Protein AF-A0A974WKP4-F1 (afdb_monomer)

Nearest PDB structures (foldseek):
  4ad9-assembly2_F  TM=4.075E-01  e=2.526E-01  Homo sapiens
  4tma-assembly2_F  TM=2.001E-01  e=2.237E+00  Escherichia coli str. K-12 substr. MC4100
  3pnd-assembly1_B  TM=1.445E-01  e=7.985E+00  Salmonella enterica subsp. enterica serovar Typhimurium

Solvent-accessible surface area (backbone atoms only — not comparable to full-atom values): 12762 Å² total; per-residue (Å²): 125,74,78,60,64,70,71,75,54,89,77,75,76,91,72,86,81,83,65,76,49,84,76,84,73,71,63,73,40,71,67,49,42,50,53,48,48,63,36,35,66,69,49,50,35,45,47,44,38,82,89,60,59,28,48,45,38,45,68,57,34,42,76,66,72,46,41,72,63,59,54,49,48,51,55,48,54,51,56,65,70,52,49,86,43,74,41,20,64,66,36,40,55,75,62,75,61,82,52,66,78,54,76,77,64,65,65,44,61,54,28,59,52,50,55,49,59,60,41,52,78,53,28,44,67,63,48,87,75,58,45,40,31,30,54,40,64,89,78,63,86,73,44,64,55,61,51,53,53,48,47,42,50,68,67,67,40,43,90,85,42,75,68,68,41,52,50,65,57,55,52,48,50,37,34,72,50,46,63,35,85,82,56,70,69,61,49,53,53,35,41,52,73,76,64,32,44,76,40,87,86,79,38,32,35,25,74,45,68,67,69,52,55,78,74,109

Sequence (216 aa):
MYETYLKNTDFIRIPNDINIFKDKDIYQSGVVVNAFYNIFSEFKAIKVNGKENLYITSKKLKESNIDLNLIKDFVNKVSDWVGDKFFTIESLLDSEFEHELIQEFGFDNIFYEFILQQFSDRFKSIMSSPRIFKKNTNRQNINFSNFVEHIIFSQFWKYDSDEPINAYDIEEYVLETYKYKFNSAKLKEVINSIGFYYDDVSHSIYYSKEEYIDII

Radius of gyration: 21.83 Å; Cα contacts (8 Å, |Δi|>4): 238; chains: 1; bounding box: 46×30×74 Å

Structure (mmCIF, N/CA/C/O backbone):
data_AF-A0A974WKP4-F1
#
_entry.id   AF-A0A974WKP4-F1
#
loop_
_atom_site.group_PDB
_atom_site.id
_atom_site.type_symbol
_atom_site.label_atom_id
_atom_site.label_alt_id
_atom_site.label_comp_id
_atom_site.label_asym_id
_atom_site.label_entity_id
_atom_site.label_seq_id
_atom_site.pdbx_PDB_ins_code
_atom_site.Cartn_x
_atom_site.Cartn_y
_atom_site.Cartn_z
_atom_site.occupancy
_atom_site.B_iso_or_equiv
_atom_site.auth_seq_id
_atom_site.auth_comp_id
_atom_site.auth_asym_id
_atom_site.auth_atom_id
_atom_site.pdbx_PDB_model_num
ATOM 1 N N . MET A 1 1 ? 15.125 -0.188 46.783 1.00 34.75 1 MET A N 1
ATOM 2 C CA . MET A 1 1 ? 15.308 1.039 45.972 1.00 34.75 1 MET A CA 1
ATOM 3 C C . MET A 1 1 ? 14.538 1.006 44.641 1.00 34.75 1 MET A C 1
ATOM 5 O O . MET A 1 1 ? 14.225 2.072 44.140 1.00 34.75 1 MET A O 1
ATOM 9 N N . TYR A 1 2 ? 14.154 -0.170 44.111 1.00 28.47 2 TYR A N 1
ATOM 10 C CA . TYR A 1 2 ? 13.215 -0.300 42.975 1.00 28.47 2 TYR A CA 1
ATOM 11 C C . TYR A 1 2 ? 11.724 -0.270 43.375 1.00 28.47 2 TYR A C 1
ATOM 13 O O . TYR A 1 2 ? 10.892 0.182 42.599 1.00 28.47 2 TYR A O 1
ATOM 21 N N . GLU A 1 3 ? 11.371 -0.651 44.608 1.00 27.52 3 GLU A N 1
ATOM 22 C CA . GLU A 1 3 ? 9.974 -0.593 45.087 1.00 27.52 3 GLU A CA 1
ATOM 23 C C . GLU A 1 3 ? 9.476 0.819 45.443 1.00 27.52 3 GLU A C 1
ATOM 25 O O . GLU A 1 3 ? 8.288 1.031 45.675 1.00 27.52 3 GLU A O 1
ATOM 30 N N . THR A 1 4 ? 10.369 1.809 45.479 1.00 29.31 4 THR A N 1
ATOM 31 C CA . THR A 1 4 ? 10.019 3.195 45.826 1.00 29.31 4 THR A CA 1
ATOM 32 C C . THR A 1 4 ? 9.655 4.026 44.589 1.00 29.31 4 THR A C 1
ATOM 34 O O . THR A 1 4 ? 8.897 4.982 44.707 1.00 29.31 4 THR A O 1
ATOM 37 N N . TYR A 1 5 ? 10.109 3.634 43.391 1.00 30.14 5 TYR A N 1
ATOM 38 C CA . TYR A 1 5 ? 9.799 4.341 42.137 1.00 30.14 5 TYR A CA 1
ATOM 39 C C . TYR A 1 5 ? 8.412 4.015 41.562 1.00 30.14 5 TYR A C 1
ATOM 41 O O . TYR A 1 5 ? 7.876 4.792 40.778 1.00 30.14 5 TYR A O 1
ATOM 49 N N . LEU A 1 6 ? 7.788 2.924 42.014 1.00 33.09 6 LEU A N 1
ATOM 50 C CA . LEU A 1 6 ? 6.396 2.587 41.689 1.00 33.09 6 LEU A CA 1
ATOM 51 C C . LEU A 1 6 ? 5.372 3.303 42.589 1.00 33.09 6 LEU A C 1
ATOM 53 O O . LEU A 1 6 ? 4.174 3.154 42.381 1.00 33.09 6 LEU A O 1
ATOM 57 N N . LYS A 1 7 ? 5.822 4.070 43.595 1.00 31.58 7 LYS A N 1
ATOM 58 C CA . LYS A 1 7 ? 4.938 4.790 44.531 1.00 31.58 7 LYS A CA 1
ATOM 59 C C . LYS A 1 7 ? 4.672 6.255 44.170 1.00 31.58 7 LYS A C 1
ATOM 61 O O . LYS A 1 7 ? 3.807 6.847 44.796 1.00 31.58 7 LYS A O 1
ATOM 66 N N . ASN A 1 8 ? 5.376 6.813 43.181 1.00 29.19 8 ASN A N 1
ATOM 67 C CA . ASN A 1 8 ? 5.278 8.232 42.798 1.00 29.19 8 ASN A CA 1
ATOM 68 C C . ASN A 1 8 ? 4.993 8.458 41.303 1.00 29.19 8 ASN A C 1
ATOM 70 O O . ASN A 1 8 ? 5.145 9.567 40.803 1.00 29.19 8 ASN A O 1
ATOM 74 N N . THR A 1 9 ? 4.591 7.419 40.579 1.00 31.22 9 THR A N 1
ATOM 75 C CA . THR A 1 9 ? 3.897 7.585 39.302 1.00 31.22 9 THR A CA 1
ATOM 76 C C . THR A 1 9 ? 2.418 7.436 39.606 1.00 31.22 9 THR A C 1
ATOM 78 O O . THR A 1 9 ? 2.016 6.423 40.176 1.00 31.22 9 THR A O 1
ATOM 81 N N . ASP A 1 10 ? 1.620 8.456 39.299 1.00 28.55 10 ASP A N 1
ATOM 82 C CA . ASP A 1 10 ? 0.167 8.390 39.414 1.00 28.55 10 ASP A CA 1
ATOM 83 C C . ASP A 1 10 ? -0.361 7.315 38.455 1.00 28.55 10 ASP A C 1
ATOM 85 O O . ASP A 1 10 ? -0.720 7.561 37.304 1.00 28.55 10 ASP A O 1
ATOM 89 N N . PHE A 1 11 ? -0.379 6.074 38.934 1.00 34.12 11 PHE A N 1
ATOM 90 C CA . PHE A 1 11 ? -1.147 4.993 38.354 1.00 34.12 11 PHE A CA 1
ATOM 91 C C . PHE A 1 11 ? -2.618 5.332 38.559 1.00 34.12 11 PHE A C 1
ATOM 93 O O . PHE A 1 11 ? -3.205 5.046 39.605 1.00 34.12 11 PHE A O 1
ATOM 100 N 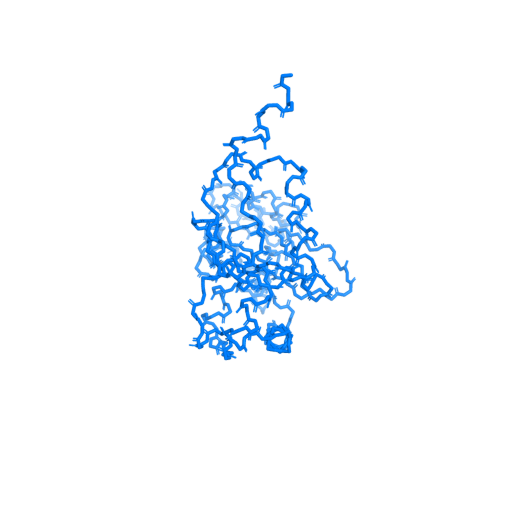N . ILE A 1 12 ? -3.233 5.941 37.550 1.00 28.73 12 ILE A N 1
ATOM 101 C CA . ILE A 1 12 ? -4.677 6.111 37.545 1.00 28.73 12 ILE A CA 1
ATOM 102 C C . ILE A 1 12 ? -5.300 4.749 37.249 1.00 28.73 12 ILE A C 1
ATOM 104 O O . ILE A 1 12 ? -5.268 4.207 36.143 1.00 28.73 12 ILE A O 1
ATOM 108 N N . ARG A 1 13 ? -5.850 4.183 38.322 1.00 24.30 13 ARG A N 1
ATOM 109 C CA . ARG A 1 13 ? -6.841 3.113 38.316 1.00 24.30 13 ARG A CA 1
ATOM 110 C C . ARG A 1 13 ? -7.919 3.470 37.291 1.00 24.30 13 ARG A C 1
ATOM 112 O O . ARG A 1 13 ? -8.431 4.579 37.318 1.00 24.30 13 ARG A O 1
ATOM 119 N N . ILE A 1 14 ? -8.258 2.526 36.420 1.00 46.94 14 ILE A N 1
ATOM 120 C CA . ILE A 1 14 ? -9.307 2.657 35.401 1.00 46.94 14 ILE A CA 1
ATOM 121 C C . ILE A 1 14 ? -10.671 2.728 36.107 1.00 46.94 14 ILE A C 1
ATOM 123 O O . ILE A 1 14 ? -11.120 1.724 36.669 1.00 46.94 14 ILE A O 1
ATOM 127 N N . PRO A 1 15 ? -11.313 3.905 36.122 1.00 29.86 15 PRO A N 1
ATOM 128 C CA . PRO A 1 15 ? -12.686 3.999 35.634 1.00 29.86 15 PRO A CA 1
ATOM 129 C C . PRO A 1 15 ? -12.938 5.280 34.817 1.00 29.86 15 PRO A C 1
ATOM 131 O O . PRO A 1 15 ? -12.780 6.376 35.331 1.00 29.86 15 PRO A O 1
ATOM 134 N N . ASN A 1 16 ? -13.448 5.081 33.595 1.00 31.19 16 ASN A N 1
ATOM 135 C CA . ASN A 1 16 ? -14.022 6.072 32.671 1.00 31.19 16 ASN A CA 1
ATOM 136 C C . ASN A 1 16 ? -13.097 7.211 32.194 1.00 31.19 16 ASN A C 1
ATOM 138 O O . ASN A 1 16 ? -12.362 7.820 32.950 1.00 31.19 16 ASN A O 1
ATOM 142 N N . ASP A 1 17 ? -13.221 7.492 30.897 1.00 32.16 17 ASP A N 1
ATOM 143 C CA . ASP A 1 17 ? -12.731 8.685 30.200 1.00 32.16 17 ASP A CA 1
ATOM 144 C C . ASP A 1 17 ? -11.255 8.695 29.750 1.00 32.16 17 ASP A C 1
ATOM 146 O O . ASP A 1 17 ? -10.331 8.991 30.489 1.00 32.16 17 ASP A O 1
ATOM 150 N N . ILE A 1 18 ? -11.088 8.361 28.459 1.00 32.81 18 ILE A N 1
ATOM 151 C CA . ILE A 1 18 ? -10.047 8.813 27.514 1.00 32.81 18 ILE A CA 1
ATOM 152 C C . ILE A 1 18 ? -8.624 8.934 28.095 1.00 32.81 18 ILE A C 1
ATOM 154 O O . ILE A 1 18 ? -8.231 9.976 28.611 1.00 32.81 18 ILE A O 1
ATOM 158 N N . ASN A 1 19 ? -7.785 7.919 27.863 1.00 39.66 19 ASN A N 1
ATOM 159 C CA . ASN A 1 19 ? -6.345 8.051 28.091 1.00 39.66 19 ASN A CA 1
ATOM 160 C C . ASN A 1 19 ? -5.645 8.592 26.835 1.00 39.66 19 ASN A C 1
ATOM 162 O O . ASN A 1 19 ? -5.357 7.853 25.893 1.00 39.66 19 ASN A O 1
ATOM 166 N N . ILE A 1 20 ? -5.343 9.890 26.849 1.00 38.94 20 ILE A N 1
ATOM 167 C CA . ILE A 1 20 ? -4.327 10.501 25.988 1.00 38.94 20 ILE A CA 1
ATOM 168 C C . ILE A 1 20 ? -2.969 10.166 26.607 1.00 38.94 20 ILE A C 1
ATOM 170 O O . ILE A 1 20 ? -2.597 10.723 27.637 1.00 38.94 20 ILE A O 1
ATOM 174 N N . PHE A 1 21 ? -2.229 9.236 26.008 1.00 43.31 21 PHE A N 1
ATOM 175 C CA . PHE A 1 21 ? -0.899 8.895 26.495 1.00 43.31 21 PHE A CA 1
ATOM 176 C C . PHE A 1 21 ? 0.161 9.754 25.797 1.00 43.31 21 PHE A C 1
ATOM 178 O O . PHE A 1 21 ? 0.487 9.533 24.634 1.00 43.31 21 PHE A O 1
ATOM 185 N N . LYS A 1 22 ? 0.736 10.721 26.514 1.00 37.97 22 LYS A N 1
ATOM 186 C CA . LYS A 1 22 ? 1.900 11.489 26.053 1.00 37.97 22 LYS A CA 1
ATOM 187 C C . LYS A 1 22 ? 3.132 11.049 26.830 1.00 37.97 22 LYS A C 1
ATOM 189 O O . LYS A 1 22 ? 3.432 11.637 27.856 1.00 37.97 22 LYS A O 1
ATOM 194 N N . ASP A 1 23 ? 3.850 10.043 26.341 1.00 40.69 23 ASP A N 1
ATOM 195 C CA . ASP A 1 23 ? 5.260 9.907 26.719 1.00 40.69 23 ASP A CA 1
ATOM 196 C C . ASP A 1 23 ? 6.071 9.196 25.634 1.00 40.69 23 ASP A C 1
ATOM 198 O O . ASP A 1 23 ? 5.549 8.322 24.950 1.00 40.69 23 ASP A O 1
ATOM 202 N N . LYS A 1 24 ? 7.318 9.610 25.390 1.00 42.12 24 LYS A N 1
ATOM 203 C CA . LYS A 1 24 ? 8.098 9.175 24.208 1.00 42.12 24 LYS A CA 1
ATOM 204 C C . LYS A 1 24 ? 9.029 7.983 24.457 1.00 42.12 24 LYS A C 1
ATOM 206 O O . LYS A 1 24 ? 9.341 7.270 23.504 1.00 42.12 24 LYS A O 1
ATOM 211 N N . ASP A 1 25 ? 9.402 7.712 25.707 1.00 40.41 25 ASP A N 1
ATOM 212 C CA . ASP A 1 25 ? 10.562 6.849 25.986 1.00 40.41 25 ASP A CA 1
ATOM 213 C C . ASP A 1 25 ? 10.208 5.423 26.447 1.00 40.41 25 ASP A C 1
ATOM 215 O O . ASP A 1 25 ? 10.958 4.481 26.201 1.00 40.41 25 ASP A O 1
ATOM 219 N N . ILE A 1 26 ? 9.024 5.204 27.029 1.00 41.38 26 ILE A N 1
ATOM 220 C CA . ILE A 1 26 ? 8.605 3.878 27.541 1.00 41.38 26 ILE A CA 1
ATOM 221 C C . ILE A 1 26 ? 8.172 2.929 26.400 1.00 41.38 26 ILE A C 1
ATOM 223 O O . ILE A 1 26 ? 8.276 1.703 26.506 1.00 41.38 26 ILE A O 1
ATOM 227 N N . TYR A 1 27 ? 7.745 3.496 25.268 1.00 43.44 27 TYR A N 1
ATOM 228 C CA . TYR A 1 27 ? 7.166 2.782 24.122 1.00 43.44 27 TYR A CA 1
ATOM 229 C C . TYR A 1 27 ? 8.185 2.059 23.237 1.00 43.44 27 TYR A C 1
ATOM 231 O O . TYR A 1 27 ? 7.782 1.326 22.338 1.00 43.44 27 TYR A O 1
ATOM 239 N N . GLN A 1 28 ? 9.486 2.249 23.469 1.00 42.72 28 GLN A N 1
ATOM 240 C CA . GLN A 1 28 ? 10.537 1.618 22.663 1.00 42.72 28 GLN A CA 1
ATOM 241 C C . GLN A 1 28 ? 11.043 0.295 23.251 1.00 42.72 28 GLN A C 1
ATOM 243 O O . GLN A 1 28 ? 11.777 -0.432 22.584 1.00 42.72 28 GLN A O 1
ATOM 248 N N . SER A 1 29 ? 10.652 -0.060 24.481 1.00 45.84 29 SER A N 1
ATOM 249 C CA . SER A 1 29 ? 11.030 -1.360 25.038 1.00 45.84 29 SER A CA 1
ATOM 250 C C . SER A 1 29 ? 10.213 -2.479 24.382 1.00 45.84 29 SER A C 1
ATOM 252 O O . SER A 1 29 ? 8.984 -2.418 24.319 1.00 45.84 29 SER A O 1
ATOM 254 N N . GLY A 1 30 ? 10.884 -3.537 23.913 1.00 41.62 30 GLY A N 1
ATOM 255 C CA . GLY A 1 30 ? 10.221 -4.661 23.232 1.00 41.62 30 GLY A CA 1
ATOM 256 C C . GLY A 1 30 ? 9.117 -5.329 24.066 1.00 41.62 30 GLY A C 1
ATOM 257 O O . GLY A 1 30 ? 8.158 -5.862 23.519 1.00 41.62 30 GLY A O 1
ATOM 258 N N . VAL A 1 31 ? 9.201 -5.240 25.396 1.00 43.47 31 VAL A N 1
ATOM 259 C CA . VAL A 1 31 ? 8.185 -5.752 26.329 1.00 43.47 31 VAL A CA 1
ATOM 260 C C . VAL A 1 31 ? 6.901 -4.918 26.279 1.00 43.47 31 VAL A C 1
ATOM 262 O O . VAL A 1 31 ? 5.809 -5.480 26.216 1.00 43.47 31 VAL A O 1
ATOM 265 N N . VAL A 1 32 ? 7.018 -3.588 26.256 1.00 40.50 32 VAL A N 1
ATOM 266 C CA . VAL A 1 32 ? 5.875 -2.667 26.169 1.00 40.50 32 VAL A CA 1
ATOM 267 C C . VAL A 1 32 ? 5.228 -2.752 24.789 1.00 40.50 32 VAL A C 1
ATOM 269 O O . VAL A 1 32 ? 4.008 -2.843 24.693 1.00 40.50 32 VAL A O 1
ATOM 272 N N . VAL A 1 33 ? 6.036 -2.841 23.729 1.00 46.34 33 VAL A N 1
ATOM 273 C CA . VAL A 1 33 ? 5.565 -3.081 22.357 1.00 46.34 33 VAL A CA 1
ATOM 274 C C . VAL A 1 33 ? 4.750 -4.377 22.272 1.00 46.34 33 VAL A C 1
ATOM 276 O O . VAL A 1 33 ? 3.644 -4.359 21.742 1.00 46.34 33 VAL A O 1
ATOM 279 N N . ASN A 1 34 ? 5.230 -5.481 22.856 1.00 43.34 34 ASN A N 1
ATOM 280 C CA . ASN A 1 34 ? 4.510 -6.761 22.867 1.00 43.34 34 ASN A CA 1
ATOM 281 C C . ASN A 1 34 ? 3.224 -6.728 23.712 1.00 43.34 34 ASN A C 1
ATOM 283 O O . ASN A 1 34 ? 2.213 -7.309 23.317 1.00 43.34 34 ASN A O 1
ATOM 287 N N . ALA A 1 35 ? 3.228 -6.032 24.852 1.00 44.28 35 ALA A N 1
ATOM 288 C CA . ALA A 1 35 ? 2.022 -5.828 25.655 1.00 44.28 35 ALA A CA 1
ATOM 289 C C . ALA A 1 35 ? 0.970 -5.011 24.889 1.00 44.28 35 ALA A C 1
ATOM 291 O O . ALA A 1 35 ? -0.209 -5.364 24.891 1.00 44.28 35 ALA A O 1
ATOM 292 N N . PHE A 1 36 ? 1.403 -3.976 24.167 1.00 49.31 36 PHE A N 1
ATOM 293 C CA . PHE A 1 36 ? 0.550 -3.215 23.265 1.00 49.31 36 PHE A CA 1
ATOM 294 C C . PHE A 1 36 ? 0.027 -4.076 22.114 1.00 49.31 36 PHE A C 1
ATOM 296 O O . PHE A 1 36 ? -1.174 -4.069 21.881 1.00 49.31 36 PHE A O 1
ATOM 303 N N . TYR A 1 37 ? 0.862 -4.899 21.473 1.00 51.09 37 TYR A N 1
ATOM 304 C CA . TYR A 1 37 ? 0.413 -5.845 20.446 1.00 51.09 37 TYR A CA 1
ATOM 305 C C . TYR A 1 37 ? -0.667 -6.808 20.954 1.00 51.09 37 TYR A C 1
ATOM 307 O O . TYR A 1 37 ? -1.642 -7.022 20.245 1.00 51.09 37 TYR A O 1
ATOM 315 N N . ASN A 1 38 ? -0.548 -7.331 22.178 1.00 50.44 38 ASN A N 1
ATOM 316 C CA . ASN A 1 38 ? -1.567 -8.203 22.782 1.00 50.44 38 ASN A CA 1
ATOM 317 C C . ASN A 1 38 ? -2.868 -7.461 23.135 1.00 50.44 38 ASN A C 1
ATOM 319 O O . ASN A 1 38 ? -3.950 -8.042 23.145 1.00 50.44 38 ASN A O 1
ATOM 323 N N . ILE A 1 39 ? -2.779 -6.170 23.452 1.00 50.31 39 ILE A N 1
ATOM 324 C CA . ILE A 1 39 ? -3.951 -5.312 23.655 1.00 50.31 39 ILE A CA 1
ATOM 325 C C . ILE A 1 39 ? -4.602 -5.004 22.294 1.00 50.31 39 ILE A C 1
ATOM 327 O O . ILE A 1 39 ? -5.825 -5.033 22.169 1.00 50.31 39 ILE A O 1
ATOM 331 N N . PHE A 1 40 ? -3.805 -4.761 21.258 1.00 56.72 40 PHE A N 1
ATOM 332 C CA . PHE A 1 40 ? -4.277 -4.418 19.918 1.00 56.72 40 PHE A CA 1
ATOM 333 C C . PHE A 1 40 ? -4.871 -5.617 19.169 1.00 56.72 40 PHE A C 1
ATOM 335 O O . PHE A 1 40 ? -5.901 -5.451 18.518 1.00 56.72 40 PHE A O 1
ATOM 342 N N . SER A 1 41 ? -4.305 -6.820 19.333 1.00 54.47 41 SER A N 1
ATOM 343 C CA . SER A 1 41 ? -4.763 -8.063 18.686 1.00 54.47 41 SER A CA 1
ATOM 344 C C . SER A 1 41 ? -6.167 -8.501 19.104 1.00 54.47 41 SER A C 1
ATOM 346 O O . SER A 1 41 ? -6.828 -9.242 18.382 1.00 54.47 41 SER A O 1
ATOM 348 N N . GLU A 1 42 ? -6.657 -7.995 20.237 1.00 60.28 42 GLU A N 1
ATOM 349 C CA . GLU A 1 42 ? -8.027 -8.194 20.716 1.00 60.28 42 GLU A CA 1
ATOM 350 C C . GLU A 1 42 ? -8.906 -6.933 20.568 1.00 60.28 42 GLU A C 1
ATOM 352 O O . GLU A 1 42 ? -9.959 -6.834 21.198 1.00 60.28 42 GLU A O 1
ATOM 357 N N . PHE A 1 43 ? -8.479 -5.939 19.778 1.00 60.31 43 PHE A N 1
ATOM 358 C CA . PHE A 1 43 ? -9.124 -4.622 19.648 1.00 60.31 43 PHE A CA 1
ATOM 359 C C . PHE A 1 43 ? -9.299 -3.867 20.974 1.00 60.31 43 PHE A C 1
ATOM 361 O O . PHE A 1 43 ? -10.106 -2.943 21.057 1.00 60.31 43 PHE A O 1
ATOM 368 N N . LYS A 1 44 ? -8.565 -4.209 22.041 1.00 62.09 44 LYS A N 1
ATOM 369 C CA . LYS A 1 44 ? -8.724 -3.546 23.350 1.00 62.09 44 LYS A CA 1
ATOM 370 C C . LYS A 1 44 ? -8.321 -2.071 23.285 1.00 62.09 44 LYS A C 1
ATOM 372 O O . LYS A 1 44 ? -8.886 -1.267 24.028 1.00 62.09 44 LYS A O 1
ATOM 377 N N . ALA A 1 45 ? -7.410 -1.717 22.377 1.00 63.88 45 ALA A N 1
ATOM 378 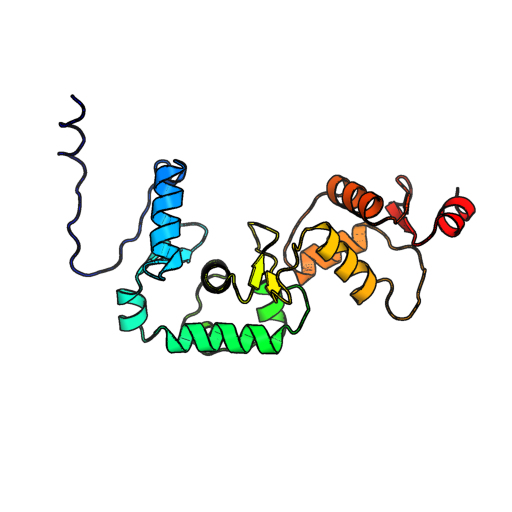C CA . ALA A 1 45 ? -7.113 -0.342 22.000 1.00 63.88 45 ALA A CA 1
ATOM 379 C C . ALA A 1 45 ? -6.734 -0.228 20.509 1.00 63.88 45 ALA A C 1
ATOM 381 O O . ALA A 1 45 ? -6.235 -1.186 19.926 1.00 63.88 45 ALA A O 1
ATOM 382 N N . ILE A 1 46 ? -6.962 0.938 19.900 1.00 68.25 46 ILE A N 1
ATOM 383 C CA . ILE A 1 46 ? -6.609 1.256 18.506 1.00 68.25 46 ILE A CA 1
ATOM 384 C C . ILE A 1 46 ? -5.910 2.615 18.480 1.00 68.25 46 ILE A C 1
ATOM 386 O O . ILE A 1 46 ? -6.340 3.541 19.167 1.00 68.25 46 ILE A O 1
ATOM 390 N N . LYS A 1 47 ? -4.825 2.747 17.712 1.00 71.88 47 LYS A N 1
ATOM 391 C CA . LYS A 1 47 ? -4.129 4.029 17.541 1.00 71.88 47 LYS A CA 1
ATOM 392 C C . LYS A 1 47 ? -4.964 4.950 16.651 1.00 71.88 47 LYS A C 1
ATOM 394 O O . LYS A 1 47 ? -5.319 4.542 15.558 1.00 71.88 47 LYS A O 1
ATOM 399 N N . VAL A 1 48 ? -5.258 6.169 17.096 1.00 69.75 48 VAL A N 1
ATOM 400 C CA . VAL A 1 48 ? -6.102 7.130 16.347 1.00 69.75 48 VAL A CA 1
ATOM 401 C C . VAL A 1 48 ? -5.317 8.281 15.730 1.00 69.75 48 VAL A C 1
ATOM 403 O O . VAL A 1 48 ? -5.810 8.929 14.818 1.00 69.75 48 VAL A O 1
ATOM 406 N N . ASN A 1 49 ? -4.099 8.542 16.216 1.00 65.25 49 ASN A N 1
ATOM 407 C CA . ASN A 1 49 ? -3.255 9.618 15.702 1.00 65.25 49 ASN A CA 1
ATOM 408 C C . ASN A 1 49 ? -1.777 9.213 15.718 1.00 65.25 49 ASN A C 1
ATOM 410 O O . ASN A 1 49 ? -1.245 8.727 16.724 1.00 65.25 49 ASN A O 1
ATOM 414 N N . GLY A 1 50 ? -1.107 9.420 14.584 1.00 60.19 50 GLY A N 1
ATOM 415 C CA . GLY A 1 50 ? 0.281 9.009 14.378 1.00 60.19 50 GLY A CA 1
ATOM 416 C C . GLY A 1 50 ? 1.295 9.928 15.043 1.00 60.19 50 GLY A C 1
ATOM 417 O O . GLY A 1 50 ? 2.330 9.449 15.505 1.00 60.19 50 GLY A O 1
ATOM 418 N N . LYS A 1 51 ? 0.980 11.223 15.138 1.00 63.34 51 LYS A N 1
ATOM 419 C CA . LYS A 1 51 ? 1.870 12.265 15.663 1.00 63.34 51 LYS A CA 1
ATOM 420 C C . LYS A 1 51 ? 1.880 12.301 17.191 1.00 63.34 51 LYS A C 1
ATOM 422 O O . LYS A 1 51 ? 2.922 12.562 17.784 1.00 63.34 51 LYS A O 1
ATOM 427 N N . GLU A 1 52 ? 0.744 12.013 17.821 1.00 55.22 52 GLU A N 1
ATOM 428 C CA . GLU A 1 52 ? 0.543 12.234 19.257 1.00 55.22 52 GLU A CA 1
ATOM 429 C C . GLU A 1 52 ? 0.456 10.958 20.114 1.00 55.22 52 GLU A C 1
ATOM 431 O O . GLU A 1 52 ? 0.153 11.052 21.297 1.00 55.22 52 GLU A O 1
ATOM 436 N N . ASN A 1 53 ? 0.761 9.768 19.573 1.00 64.81 53 ASN A N 1
ATOM 437 C CA . ASN A 1 53 ? 0.637 8.489 20.304 1.00 64.81 53 ASN A CA 1
ATOM 438 C C . ASN A 1 53 ? -0.718 8.348 21.029 1.00 64.81 53 ASN A C 1
ATOM 440 O O . ASN A 1 53 ? -0.799 7.874 22.161 1.00 64.81 53 ASN A O 1
ATOM 444 N N . LEU A 1 54 ? -1.796 8.753 20.352 1.00 64.75 54 LEU A N 1
ATOM 445 C CA . LEU A 1 54 ? -3.152 8.679 20.886 1.00 64.75 54 LEU A CA 1
ATOM 446 C C . LEU A 1 54 ? -3.783 7.328 20.579 1.00 64.75 54 LEU A C 1
ATOM 448 O O . LEU A 1 54 ? -3.699 6.839 19.448 1.00 64.75 54 LEU A O 1
ATOM 452 N N . TYR A 1 55 ? -4.473 6.769 21.572 1.00 70.19 55 TYR A N 1
ATOM 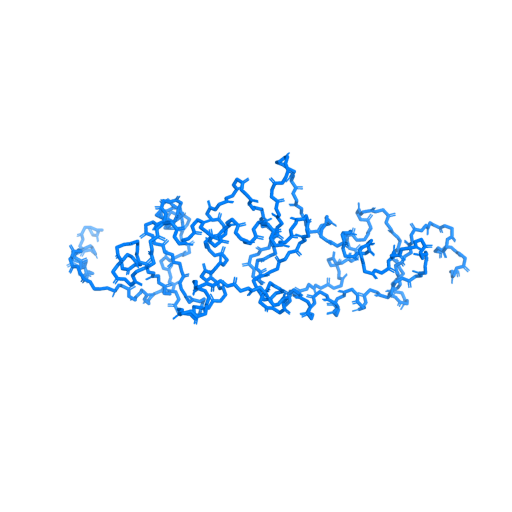453 C CA . TYR A 1 55 ? -5.163 5.490 21.467 1.00 70.19 55 TYR A CA 1
ATOM 454 C C . TYR A 1 55 ? -6.588 5.600 22.007 1.00 70.19 55 TYR A C 1
ATOM 456 O O . TYR A 1 55 ? -6.837 6.271 23.006 1.00 70.19 55 TYR A O 1
ATOM 464 N N . ILE A 1 56 ? -7.517 4.893 21.371 1.00 69.19 56 ILE A N 1
ATOM 465 C CA . ILE A 1 56 ? -8.903 4.751 21.813 1.00 69.19 56 ILE A CA 1
ATOM 466 C C . ILE A 1 56 ? -9.159 3.310 22.244 1.00 69.19 56 ILE A C 1
ATOM 468 O O . ILE A 1 56 ? -8.681 2.376 21.607 1.00 69.19 56 ILE A O 1
ATOM 472 N N . THR A 1 57 ? -9.889 3.107 23.339 1.00 73.88 57 THR A N 1
ATOM 473 C CA . THR A 1 57 ? -10.225 1.762 23.831 1.00 73.88 57 THR A CA 1
ATOM 474 C C . THR A 1 57 ? -11.481 1.218 23.155 1.00 73.88 57 THR A C 1
ATOM 476 O O . THR A 1 57 ? -12.341 1.990 22.729 1.00 73.88 57 THR A O 1
ATOM 479 N N . SER A 1 58 ? -11.657 -0.108 23.134 1.00 69.56 58 SER A N 1
ATOM 480 C CA . SER A 1 58 ? -12.894 -0.734 22.624 1.00 69.56 58 SER A CA 1
ATOM 481 C C . SER A 1 58 ? -14.157 -0.245 23.332 1.00 69.56 58 SER A C 1
ATOM 483 O O . SER A 1 58 ? -15.208 -0.122 22.708 1.00 69.56 58 SER A O 1
ATOM 485 N N . LYS A 1 59 ? -14.065 0.056 24.633 1.00 70.12 59 LYS A N 1
ATOM 486 C CA . LYS A 1 59 ? -15.172 0.640 25.395 1.00 70.12 59 LYS A CA 1
ATOM 487 C C . LYS A 1 59 ? -15.569 1.999 24.822 1.00 70.12 59 LYS A C 1
ATOM 489 O O . LYS A 1 59 ? -16.747 2.222 24.573 1.00 70.12 59 LYS A O 1
ATOM 494 N N . LYS A 1 60 ? -14.591 2.878 24.585 1.00 71.19 60 LYS A N 1
ATOM 495 C CA . LYS A 1 60 ? -14.851 4.224 24.068 1.00 71.19 60 LYS A CA 1
ATOM 496 C C . LYS A 1 60 ? -15.344 4.197 22.623 1.00 71.19 60 LYS A C 1
ATOM 498 O O . LYS A 1 60 ? -16.248 4.947 22.298 1.00 71.19 60 LYS A O 1
ATOM 503 N N . LEU A 1 61 ? -14.820 3.288 21.798 1.00 72.44 61 LEU A N 1
ATOM 504 C CA . LEU A 1 61 ? -15.348 3.047 20.452 1.00 72.44 61 LEU A CA 1
ATOM 505 C C . LEU A 1 61 ? -16.840 2.696 20.500 1.00 72.44 61 LEU A C 1
ATOM 507 O O . LEU A 1 61 ? -17.634 3.355 19.839 1.00 72.44 61 LEU A O 1
ATOM 511 N N . LYS A 1 62 ? -17.240 1.755 21.368 1.00 73.12 62 LYS A N 1
ATOM 512 C CA . LYS A 1 62 ? -18.655 1.390 21.547 1.00 73.12 62 LYS A CA 1
ATOM 513 C C . LYS A 1 62 ? -19.520 2.544 22.055 1.00 73.12 62 LYS A C 1
ATOM 515 O O . LYS A 1 62 ? -20.645 2.686 21.599 1.00 73.12 62 LYS A O 1
ATOM 520 N N . GLU A 1 63 ? -19.017 3.353 22.990 1.00 77.69 63 GLU A N 1
ATOM 521 C CA . GLU A 1 63 ? -19.713 4.566 23.458 1.00 77.69 63 GLU A CA 1
ATOM 522 C C . GLU A 1 63 ? -19.914 5.591 22.332 1.00 77.69 63 GLU A C 1
ATOM 524 O O . GLU A 1 63 ? -20.889 6.336 22.354 1.00 77.69 63 GLU A O 1
ATOM 529 N N . SER A 1 64 ? -19.019 5.600 21.345 1.00 73.06 64 SER A N 1
ATOM 530 C CA . SER A 1 64 ? -19.113 6.408 20.129 1.00 73.06 64 SER A CA 1
ATOM 531 C C . SER A 1 64 ? -19.831 5.689 18.977 1.00 73.06 64 SER A C 1
ATOM 533 O O . SER A 1 64 ? -19.646 6.076 17.832 1.00 73.06 64 SER A O 1
ATOM 535 N N . ASN A 1 65 ? -20.613 4.636 19.245 1.00 78.62 65 ASN A N 1
ATOM 536 C CA . ASN A 1 65 ? -21.307 3.811 18.241 1.00 78.62 65 ASN A CA 1
ATOM 537 C C . ASN A 1 65 ? -20.402 3.110 17.206 1.00 78.62 65 ASN A C 1
ATOM 539 O O . ASN A 1 65 ? -20.896 2.537 16.241 1.00 78.62 65 ASN A O 1
ATOM 543 N N . ILE A 1 66 ? -19.089 3.058 17.436 1.00 80.00 66 ILE A N 1
ATOM 544 C CA . ILE A 1 66 ? -18.159 2.242 16.652 1.00 80.00 66 ILE A CA 1
ATOM 545 C C . ILE A 1 66 ? -18.053 0.878 17.326 1.00 80.00 66 ILE A C 1
ATOM 547 O O . ILE A 1 66 ? -17.243 0.654 18.232 1.00 80.00 66 ILE A O 1
ATOM 551 N N . ASP A 1 67 ? -18.905 -0.053 16.916 1.00 78.25 67 ASP A N 1
ATOM 552 C CA . ASP A 1 67 ? -18.853 -1.422 17.409 1.00 78.25 67 ASP A CA 1
ATOM 553 C C . ASP A 1 67 ? -17.979 -2.334 16.523 1.00 78.25 67 ASP A C 1
ATOM 555 O O . ASP A 1 67 ? -17.432 -1.949 15.487 1.00 78.25 67 ASP A O 1
ATOM 559 N N . LEU A 1 68 ? -17.813 -3.585 16.958 1.00 79.69 68 LEU A N 1
ATOM 560 C CA . LEU A 1 68 ? -17.034 -4.568 16.206 1.00 79.69 68 LEU A CA 1
ATOM 561 C C . LEU A 1 68 ? -17.697 -4.938 14.868 1.00 79.69 68 LEU A C 1
ATOM 563 O O . LEU A 1 68 ? -16.999 -5.390 13.963 1.00 79.69 68 LEU A O 1
ATOM 567 N N . ASN A 1 69 ? -19.017 -4.788 14.738 1.00 85.31 69 ASN A N 1
ATOM 568 C CA . ASN A 1 69 ? -19.719 -5.095 13.497 1.00 85.31 69 ASN A CA 1
ATOM 569 C C . ASN A 1 69 ? -19.411 -4.036 12.441 1.00 85.31 69 ASN A C 1
ATOM 571 O O . ASN A 1 69 ? -19.065 -4.418 11.330 1.00 85.31 69 ASN A O 1
ATOM 575 N N . LEU A 1 70 ? -19.415 -2.750 12.806 1.00 85.06 70 LEU A N 1
ATOM 576 C CA . LEU A 1 70 ? -19.016 -1.654 11.920 1.00 85.06 70 LEU A CA 1
ATOM 577 C C . LEU A 1 70 ? -17.559 -1.803 11.458 1.00 85.06 70 LEU A C 1
ATOM 579 O O . LEU A 1 70 ? -17.251 -1.643 10.280 1.00 85.06 70 LEU A O 1
ATOM 583 N N . ILE A 1 71 ? -16.656 -2.183 12.369 1.00 87.44 71 ILE A N 1
ATOM 584 C CA . ILE A 1 71 ? -15.248 -2.450 12.030 1.00 87.44 71 ILE A CA 1
ATOM 585 C C . ILE A 1 71 ? -15.125 -3.641 11.066 1.00 87.44 71 ILE A C 1
ATOM 587 O O . ILE A 1 71 ? -14.345 -3.600 10.115 1.00 87.44 71 ILE A O 1
ATOM 591 N N . LYS A 1 72 ? -15.878 -4.722 11.297 1.00 88.31 72 LYS A N 1
ATOM 592 C CA . LYS A 1 72 ? -15.881 -5.890 10.404 1.00 88.31 72 LYS A CA 1
ATOM 593 C C . LYS A 1 72 ? -16.498 -5.574 9.044 1.00 88.31 72 LYS A C 1
ATOM 595 O O . LYS A 1 72 ? -15.993 -6.082 8.046 1.00 88.31 72 LYS A O 1
ATOM 600 N N . ASP A 1 73 ? -17.550 -4.759 9.001 1.00 94.12 73 ASP A N 1
ATOM 601 C CA . ASP A 1 73 ? -18.152 -4.280 7.756 1.00 94.12 73 ASP A CA 1
ATOM 602 C C . ASP A 1 73 ? -17.132 -3.486 6.939 1.00 94.12 73 ASP A C 1
ATOM 604 O O . ASP A 1 73 ? -16.899 -3.819 5.780 1.00 94.12 73 ASP A O 1
ATOM 608 N N . PHE A 1 74 ? -16.406 -2.566 7.582 1.00 93.88 74 PHE A N 1
ATOM 609 C CA . PHE A 1 74 ? -15.313 -1.823 6.955 1.00 93.88 74 PHE A CA 1
ATOM 610 C C . PHE A 1 74 ? -14.287 -2.758 6.317 1.00 93.88 74 PHE A C 1
ATOM 612 O O . PHE A 1 74 ? -13.990 -2.660 5.131 1.00 93.88 74 PHE A O 1
ATOM 619 N N . VAL A 1 75 ? -13.796 -3.730 7.082 1.00 93.50 75 VAL A N 1
ATOM 620 C CA . VAL A 1 75 ? -12.806 -4.717 6.623 1.00 93.50 75 VAL A CA 1
ATOM 621 C C . VAL A 1 75 ? -13.332 -5.552 5.453 1.00 93.50 75 VAL A C 1
ATOM 623 O O . VAL A 1 75 ? -12.571 -5.849 4.531 1.00 93.50 75 VAL A O 1
ATOM 626 N N . ASN A 1 76 ? -14.613 -5.936 5.471 1.00 94.31 76 ASN A N 1
ATOM 627 C CA . ASN A 1 76 ? -15.253 -6.648 4.363 1.00 94.31 76 ASN A CA 1
ATOM 628 C C . ASN A 1 76 ? -15.327 -5.762 3.115 1.00 94.31 76 ASN A C 1
ATOM 630 O O . ASN A 1 76 ? -14.815 -6.165 2.074 1.00 94.31 76 ASN A O 1
ATOM 634 N N . LYS A 1 77 ? -15.871 -4.542 3.232 1.00 96.44 77 LYS A N 1
ATOM 635 C CA . LYS A 1 77 ? -16.007 -3.618 2.098 1.00 96.44 77 LYS A CA 1
ATOM 636 C C . LYS A 1 77 ? -14.659 -3.267 1.483 1.00 96.44 77 LYS A C 1
ATOM 638 O O . LYS A 1 77 ? -14.538 -3.289 0.264 1.00 96.44 77 LYS A O 1
ATOM 643 N N . VAL A 1 78 ? -13.626 -3.031 2.297 1.00 96.25 78 VAL A N 1
ATOM 644 C CA . VAL A 1 78 ? -12.254 -2.849 1.795 1.00 96.25 78 VAL A CA 1
ATOM 645 C C . VAL A 1 78 ? -11.799 -4.086 1.022 1.00 96.25 78 VAL A C 1
ATOM 647 O O . VAL A 1 78 ? -11.266 -3.959 -0.074 1.00 96.25 78 VAL A O 1
ATOM 650 N N . SER A 1 79 ? -12.019 -5.289 1.563 1.00 94.38 79 SER A N 1
ATOM 651 C CA . SER A 1 79 ? -11.583 -6.544 0.933 1.00 94.38 79 SER A CA 1
ATOM 652 C C . SER A 1 79 ? -12.256 -6.822 -0.411 1.00 94.38 79 SER A C 1
ATOM 654 O O . SER A 1 79 ? -11.635 -7.440 -1.283 1.00 94.38 79 SER A O 1
ATOM 656 N N . ASP A 1 80 ? -13.508 -6.400 -0.559 1.00 93.88 80 ASP A N 1
ATOM 657 C CA . ASP A 1 80 ? -14.277 -6.532 -1.793 1.00 93.88 80 ASP A CA 1
ATOM 658 C C . ASP A 1 80 ? -13.881 -5.451 -2.805 1.00 93.88 80 ASP A C 1
ATOM 660 O O . ASP A 1 80 ? -13.720 -5.749 -3.987 1.00 93.88 80 ASP A O 1
ATOM 664 N N . TRP A 1 81 ? -13.631 -4.227 -2.334 1.00 95.19 81 TRP A N 1
ATOM 665 C CA . TRP A 1 81 ? -13.243 -3.090 -3.166 1.00 95.19 81 TRP A CA 1
ATOM 666 C C . TRP A 1 81 ? -11.874 -3.265 -3.832 1.00 95.19 81 TRP A C 1
ATOM 668 O O . TRP A 1 81 ? -11.725 -3.100 -5.041 1.00 95.19 81 TRP A O 1
ATOM 678 N N . VAL A 1 82 ? -10.849 -3.611 -3.048 1.00 93.12 82 VAL A N 1
ATOM 679 C CA . VAL A 1 82 ? -9.453 -3.619 -3.528 1.00 93.12 82 VAL A CA 1
ATOM 680 C C . VAL A 1 82 ? -9.132 -4.805 -4.444 1.00 93.12 82 VAL A C 1
ATOM 682 O O . VAL A 1 82 ? -8.141 -4.771 -5.180 1.00 93.12 82 VAL A O 1
ATOM 685 N N . GLY A 1 83 ? -9.941 -5.869 -4.404 1.00 89.00 83 GLY A N 1
ATOM 686 C CA . GLY A 1 83 ? -9.655 -7.120 -5.104 1.00 89.00 83 GLY A CA 1
ATOM 687 C C . GLY A 1 83 ? -8.278 -7.683 -4.726 1.00 89.00 83 GLY A C 1
ATOM 688 O O . GLY A 1 83 ? -7.982 -7.875 -3.546 1.00 89.00 83 GLY A O 1
ATOM 689 N N . ASP A 1 84 ? -7.432 -7.920 -5.733 1.00 87.12 84 ASP A N 1
ATOM 690 C CA . ASP A 1 84 ? -6.063 -8.442 -5.573 1.00 87.12 84 ASP A CA 1
ATOM 691 C C . ASP A 1 84 ? -4.962 -7.366 -5.679 1.00 87.12 84 ASP A C 1
ATOM 693 O O . ASP A 1 84 ? -3.765 -7.684 -5.730 1.00 87.12 84 ASP A O 1
ATOM 697 N N . LYS A 1 85 ? -5.342 -6.083 -5.713 1.00 91.94 85 LYS A N 1
ATOM 698 C CA . LYS A 1 85 ? -4.402 -4.964 -5.848 1.00 91.94 85 LYS A CA 1
ATOM 699 C C . LYS A 1 85 ? -3.695 -4.658 -4.529 1.00 91.94 85 LYS A C 1
ATOM 701 O O . LYS A 1 85 ? -4.201 -4.928 -3.437 1.00 91.94 85 LYS A O 1
ATOM 706 N N . PHE A 1 86 ? -2.512 -4.063 -4.645 1.00 95.00 86 PHE A N 1
ATOM 707 C CA . PHE A 1 86 ? -1.895 -3.375 -3.516 1.00 95.00 86 PHE A CA 1
ATOM 708 C C . PHE A 1 86 ? -2.580 -2.026 -3.289 1.00 95.00 86 PHE A C 1
ATOM 710 O O . PHE A 1 86 ? -3.004 -1.387 -4.251 1.00 95.00 86 PHE A O 1
ATOM 717 N N . PHE A 1 87 ? -2.663 -1.597 -2.030 1.00 96.12 87 PHE A N 1
ATOM 718 C CA . PHE A 1 87 ? -3.295 -0.338 -1.638 1.00 96.12 87 PHE A CA 1
ATOM 719 C C . PHE A 1 87 ? -2.693 0.228 -0.345 1.00 96.12 87 PHE A C 1
ATOM 721 O O . PHE A 1 87 ? -2.220 -0.511 0.517 1.00 96.12 87 PHE A O 1
ATOM 728 N N . THR A 1 88 ? -2.733 1.545 -0.193 1.00 96.00 88 THR A N 1
ATOM 729 C CA . THR A 1 88 ? -2.672 2.257 1.092 1.00 96.00 88 THR A CA 1
ATOM 730 C 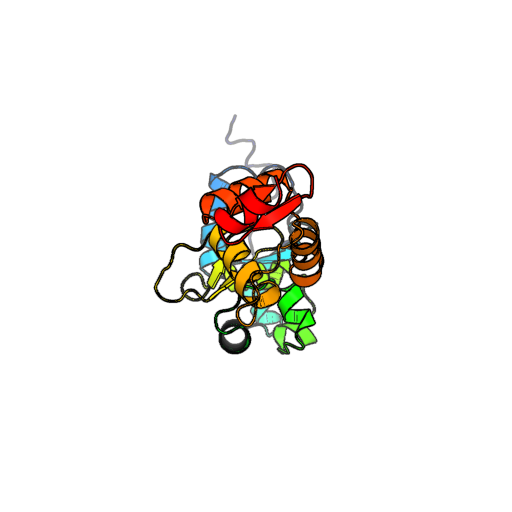C . THR A 1 88 ? -4.054 2.802 1.442 1.00 96.00 88 THR A C 1
ATOM 732 O O . THR A 1 88 ? -4.957 2.789 0.600 1.00 96.00 88 THR A O 1
ATOM 735 N N . ILE A 1 89 ? -4.237 3.290 2.673 1.00 94.62 89 ILE A N 1
ATOM 736 C CA . ILE A 1 89 ? -5.479 3.984 3.038 1.00 94.62 89 ILE A CA 1
ATOM 737 C C . ILE A 1 89 ? -5.669 5.222 2.157 1.00 94.62 89 ILE A C 1
ATOM 739 O O . ILE A 1 89 ? -6.763 5.426 1.653 1.00 94.62 89 ILE A O 1
ATOM 743 N N . GLU A 1 90 ? -4.613 5.986 1.881 1.00 93.25 90 GLU A N 1
ATOM 744 C CA . GLU A 1 90 ? -4.674 7.121 0.957 1.00 93.25 90 GLU A CA 1
ATOM 745 C C . GLU A 1 90 ? -5.145 6.702 -0.437 1.00 93.25 90 GLU A C 1
ATOM 747 O O . GLU A 1 90 ? -6.134 7.241 -0.917 1.00 93.25 90 GLU A O 1
ATOM 752 N N . SER A 1 91 ? -4.527 5.684 -1.049 1.00 94.81 91 SER A N 1
ATOM 753 C CA . SER A 1 91 ? -4.947 5.224 -2.384 1.00 94.81 91 SER A CA 1
ATOM 754 C C . SER A 1 91 ? -6.392 4.711 -2.408 1.00 94.81 91 SER A C 1
ATOM 756 O O . SER A 1 91 ? -7.062 4.770 -3.433 1.00 94.81 91 SER A O 1
ATOM 758 N N . LEU A 1 92 ? -6.869 4.185 -1.273 1.00 94.50 92 LEU A N 1
ATOM 759 C CA . LEU A 1 92 ? -8.237 3.713 -1.117 1.00 94.50 92 LEU A CA 1
ATOM 760 C C . LEU A 1 92 ? -9.203 4.905 -1.081 1.00 94.50 92 LEU A C 1
ATOM 762 O O . LEU A 1 92 ? -10.187 4.903 -1.815 1.00 94.50 92 LEU A O 1
ATOM 766 N N . LEU A 1 93 ? -8.898 5.930 -0.283 1.00 91.88 93 LEU A N 1
ATOM 767 C CA . LEU A 1 93 ? -9.693 7.157 -0.190 1.00 91.88 93 LEU A CA 1
ATOM 768 C C . LEU A 1 93 ? -9.719 7.931 -1.515 1.00 91.88 93 LEU A C 1
ATOM 770 O O . LEU A 1 93 ? -10.773 8.422 -1.909 1.00 91.88 93 LEU A O 1
ATOM 774 N N . ASP A 1 94 ? -8.597 7.964 -2.237 1.00 92.75 94 ASP A N 1
ATOM 775 C CA . ASP A 1 94 ? -8.497 8.582 -3.566 1.00 92.75 94 ASP A CA 1
ATOM 776 C C . ASP A 1 94 ? -9.283 7.795 -4.638 1.00 92.75 94 ASP A C 1
ATOM 778 O O . ASP A 1 94 ? -9.553 8.316 -5.718 1.00 92.75 94 ASP A O 1
ATOM 782 N N . SER A 1 95 ? -9.685 6.550 -4.347 1.00 90.00 95 SER A N 1
ATOM 783 C CA . SER A 1 95 ? -10.420 5.676 -5.270 1.00 90.00 95 SER A CA 1
ATOM 784 C C . SER A 1 95 ? -11.946 5.736 -5.133 1.00 90.00 95 SER A C 1
ATOM 786 O O . SER A 1 95 ? -12.601 4.793 -5.542 1.00 90.00 95 SER A O 1
ATOM 788 N N . GLU A 1 96 ? -12.526 6.794 -4.556 1.00 89.19 96 GLU A N 1
ATOM 789 C CA . GLU A 1 96 ? -13.980 6.900 -4.284 1.00 89.19 96 GLU A CA 1
ATOM 790 C C . GLU A 1 96 ? -14.519 5.799 -3.344 1.00 89.19 96 GLU A C 1
ATOM 792 O O . GLU A 1 96 ? -15.712 5.493 -3.330 1.00 89.19 96 GLU A O 1
ATOM 797 N N . PHE A 1 97 ? -13.651 5.184 -2.533 1.00 94.19 97 PHE A N 1
ATOM 798 C CA . PHE A 1 97 ? -14.094 4.220 -1.532 1.00 94.19 97 PHE A CA 1
ATOM 799 C C . PHE A 1 97 ? -14.903 4.919 -0.437 1.00 94.19 97 PHE A C 1
ATOM 801 O O . PHE A 1 97 ? -14.397 5.791 0.274 1.00 94.19 97 PHE A O 1
ATOM 808 N N . GLU A 1 98 ? -16.138 4.465 -0.239 1.00 92.06 98 GLU A N 1
ATOM 809 C CA . GLU A 1 98 ? -17.038 5.015 0.767 1.00 92.06 98 GLU A CA 1
ATOM 810 C C . GLU A 1 98 ? -17.368 4.008 1.867 1.00 92.06 98 GLU A C 1
ATOM 812 O O . GLU A 1 98 ? -17.719 2.847 1.631 1.00 92.06 98 GLU A O 1
ATOM 817 N N . HIS A 1 99 ? -17.291 4.481 3.109 1.00 94.06 99 HIS A N 1
ATOM 818 C CA . HIS A 1 99 ? -17.723 3.734 4.277 1.00 94.06 99 HIS A CA 1
ATOM 819 C C . HIS A 1 99 ? -18.116 4.690 5.409 1.00 94.06 99 HIS A C 1
ATOM 821 O O . HIS A 1 99 ? -17.409 5.662 5.672 1.00 94.06 99 HIS A O 1
ATOM 827 N N . GLU A 1 100 ? -19.182 4.356 6.139 1.00 90.31 100 GLU A N 1
ATOM 828 C CA . GLU A 1 100 ? -19.699 5.110 7.295 1.00 90.31 100 GLU A CA 1
ATOM 829 C C . GLU A 1 100 ? -18.595 5.437 8.317 1.00 90.31 100 GLU A C 1
ATOM 831 O O . GLU A 1 100 ? -18.390 6.589 8.682 1.00 90.31 100 GLU A O 1
ATOM 836 N N . LEU A 1 101 ? -17.781 4.437 8.681 1.00 85.81 101 LEU A N 1
ATOM 837 C CA . LEU A 1 101 ? -16.609 4.598 9.557 1.00 85.81 101 LEU A CA 1
ATOM 838 C C . LEU A 1 101 ? -15.633 5.717 9.128 1.00 85.81 101 LEU A C 1
ATOM 840 O O . LEU A 1 101 ? -15.000 6.316 9.992 1.00 85.81 101 LEU A O 1
ATOM 844 N N . ILE A 1 102 ? -15.487 5.984 7.826 1.00 86.44 102 ILE A N 1
ATOM 845 C CA . ILE A 1 102 ? -14.626 7.064 7.321 1.00 86.44 102 ILE A CA 1
ATOM 846 C C . ILE A 1 102 ? -15.374 8.396 7.369 1.00 86.44 102 ILE A C 1
ATOM 848 O O . ILE A 1 102 ? -14.866 9.373 7.919 1.00 86.44 102 ILE A O 1
ATOM 852 N N . GLN A 1 103 ? -16.575 8.423 6.793 1.00 86.44 103 GLN A N 1
ATOM 853 C CA . GLN A 1 103 ? -17.343 9.646 6.557 1.00 86.44 103 GLN A CA 1
ATOM 854 C C . GLN A 1 103 ? -17.844 10.288 7.856 1.00 86.44 103 GLN A C 1
ATOM 856 O O . GLN A 1 103 ? -17.849 11.512 7.968 1.00 86.44 103 GLN A O 1
ATOM 861 N N . GLU A 1 104 ? -18.236 9.483 8.845 1.00 79.69 104 GLU A N 1
ATOM 862 C CA . GLU A 1 104 ? -18.834 9.992 10.083 1.00 79.69 104 GLU A CA 1
ATOM 863 C C . GLU A 1 104 ? -17.805 10.329 11.168 1.00 79.69 104 GLU A C 1
ATOM 865 O O . GLU A 1 104 ? -18.055 11.200 12.003 1.00 79.69 104 GLU A O 1
ATOM 870 N N . PHE A 1 105 ? -16.643 9.667 11.168 1.00 79.00 105 PHE A N 1
ATOM 871 C CA . PHE A 1 105 ? -15.689 9.763 12.280 1.00 79.00 105 PHE A CA 1
ATOM 872 C C . PHE A 1 105 ? -14.371 10.458 11.938 1.00 79.00 105 PHE A C 1
ATOM 874 O O . PHE A 1 105 ? -13.726 10.981 12.846 1.00 79.00 105 PHE A O 1
ATOM 881 N N . GLY A 1 106 ? -13.963 10.491 10.664 1.00 77.00 106 GLY A N 1
ATOM 882 C CA . GLY A 1 106 ? -12.856 11.333 10.199 1.00 77.00 106 GLY A CA 1
ATOM 883 C C . GLY A 1 106 ? -11.509 11.111 10.900 1.00 77.00 106 GLY A C 1
ATOM 884 O O . GLY A 1 106 ? -10.750 12.064 11.067 1.00 77.00 106 GLY A O 1
ATOM 885 N N . PHE A 1 107 ? -11.205 9.886 11.346 1.00 83.12 107 PHE A N 1
ATOM 886 C CA . PHE A 1 107 ? -9.904 9.572 11.949 1.00 83.12 107 PHE A CA 1
ATOM 887 C C . PHE A 1 107 ? -8.754 9.686 10.936 1.00 83.12 107 PHE A C 1
ATOM 889 O O . PHE A 1 107 ? -8.958 9.540 9.732 1.00 83.12 107 PHE A O 1
ATOM 896 N N . ASP A 1 108 ? -7.528 9.870 11.437 1.00 85.81 108 ASP A N 1
ATOM 897 C CA . ASP A 1 108 ? -6.317 9.821 10.612 1.00 85.81 108 ASP A CA 1
ATOM 898 C C . ASP A 1 108 ? -6.119 8.428 9.990 1.00 85.81 108 ASP A C 1
ATOM 900 O O . ASP A 1 108 ? -6.481 7.411 10.585 1.00 85.81 108 ASP A O 1
ATOM 904 N N . ASN A 1 109 ? -5.412 8.361 8.857 1.00 88.62 109 ASN A N 1
ATOM 905 C CA . ASN A 1 109 ? -5.176 7.115 8.114 1.00 88.62 109 ASN A CA 1
ATOM 906 C C . ASN A 1 109 ? -4.603 5.979 8.961 1.00 88.62 109 ASN A C 1
ATOM 908 O O . ASN A 1 109 ? -5.011 4.827 8.816 1.00 88.62 109 ASN A O 1
ATOM 912 N N . ILE A 1 110 ? -3.745 6.314 9.925 1.00 85.38 110 ILE A N 1
ATOM 913 C CA . ILE A 1 110 ? -3.171 5.346 10.859 1.00 85.38 110 ILE A CA 1
ATOM 914 C C . ILE A 1 110 ? -4.238 4.551 11.627 1.00 85.38 110 ILE A C 1
ATOM 916 O O . ILE A 1 110 ? -4.014 3.390 11.945 1.00 85.38 110 ILE A O 1
ATOM 920 N N . PHE A 1 111 ? -5.408 5.128 11.908 1.00 85.88 111 PHE A N 1
ATOM 921 C CA . PHE A 1 111 ? -6.503 4.412 12.557 1.00 85.88 111 PHE A CA 1
ATOM 922 C C . PHE A 1 111 ? -6.991 3.246 11.702 1.00 85.88 111 PHE A C 1
ATOM 924 O O . PHE A 1 111 ? -7.042 2.104 12.168 1.00 85.88 111 PHE A O 1
ATOM 931 N N . TYR A 1 112 ? -7.278 3.519 10.431 1.00 89.06 112 TYR A N 1
ATOM 932 C CA . TYR A 1 112 ? -7.732 2.504 9.489 1.00 89.06 112 TYR A CA 1
ATOM 933 C C . TYR A 1 112 ? -6.618 1.497 9.180 1.00 89.06 112 TYR A C 1
ATOM 935 O O . TYR A 1 112 ? -6.875 0.295 9.147 1.00 89.06 112 TYR A O 1
ATOM 943 N N . GLU A 1 113 ? -5.366 1.949 9.054 1.00 90.75 113 GLU A N 1
ATOM 944 C CA . GLU A 1 113 ? -4.207 1.061 8.918 1.00 90.75 113 GLU A CA 1
ATOM 945 C C . GLU A 1 113 ? -4.108 0.069 10.089 1.00 90.75 113 GLU A C 1
ATOM 947 O O . GLU A 1 113 ? -3.897 -1.129 9.884 1.00 90.75 113 GLU A O 1
ATOM 952 N N . PHE A 1 114 ? -4.276 0.550 11.326 1.00 85.88 114 PHE A N 1
ATOM 953 C 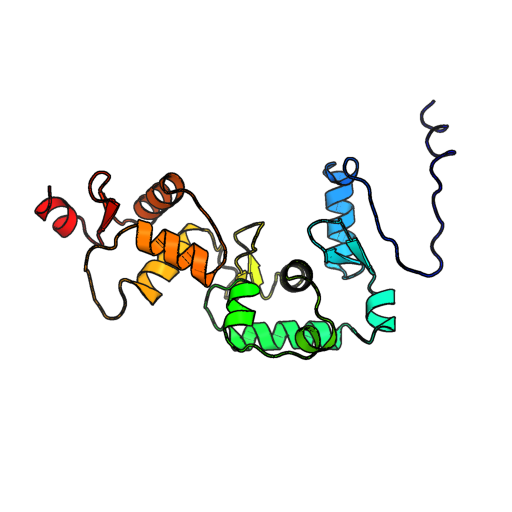CA . PHE A 1 114 ? -4.235 -0.294 12.520 1.00 85.88 114 PHE A CA 1
ATOM 954 C C . PHE A 1 114 ? -5.390 -1.292 12.556 1.00 85.88 114 PHE A C 1
ATOM 956 O O . PHE A 1 114 ? -5.161 -2.437 12.950 1.00 85.88 114 PHE A O 1
ATOM 963 N N . ILE A 1 115 ? -6.595 -0.889 12.133 1.00 88.38 115 ILE A N 1
ATOM 964 C CA . ILE A 1 115 ? -7.735 -1.801 11.983 1.00 88.38 115 ILE A CA 1
ATOM 965 C C . ILE A 1 115 ? -7.376 -2.927 11.015 1.00 88.38 115 ILE A C 1
ATOM 967 O O . ILE A 1 115 ? -7.444 -4.094 11.399 1.00 88.38 115 ILE A O 1
ATOM 971 N N . LEU A 1 116 ? -6.948 -2.599 9.791 1.00 91.19 116 LEU A N 1
ATOM 972 C CA . LEU A 1 116 ? -6.633 -3.601 8.768 1.00 91.19 116 LEU A CA 1
ATOM 973 C C . LEU A 1 116 ? -5.509 -4.543 9.212 1.00 91.19 116 LEU A C 1
ATOM 975 O O . LEU A 1 116 ? -5.570 -5.742 8.946 1.00 91.19 116 LEU A O 1
ATOM 979 N N . GLN A 1 117 ? -4.518 -4.030 9.948 1.00 87.25 117 GLN A N 1
ATOM 980 C CA . GLN A 1 117 ? -3.423 -4.836 10.482 1.00 87.25 117 GLN A CA 1
ATOM 981 C C . GLN A 1 117 ? -3.897 -5.921 11.468 1.00 87.25 117 GLN A C 1
ATOM 983 O O . GLN A 1 117 ? -3.287 -6.992 11.520 1.00 87.25 117 GLN A O 1
ATOM 988 N N . GLN A 1 118 ? -4.975 -5.684 12.227 1.00 84.00 118 GLN A N 1
ATOM 989 C CA . GLN A 1 118 ? -5.519 -6.701 13.139 1.00 84.00 118 GLN A CA 1
ATOM 990 C C . GLN A 1 118 ? -6.166 -7.875 12.390 1.00 84.00 118 GLN A C 1
ATOM 992 O O . GLN A 1 118 ? -6.164 -8.999 12.888 1.00 84.00 118 GLN A O 1
ATOM 997 N N . PHE A 1 119 ? -6.651 -7.655 11.167 1.00 87.44 119 PHE A N 1
ATOM 998 C CA . PHE A 1 119 ? -7.219 -8.695 10.303 1.00 87.44 119 PHE A CA 1
ATOM 999 C C . PHE A 1 119 ? -6.145 -9.311 9.394 1.00 87.44 119 PHE A C 1
ATOM 1001 O O . PHE A 1 119 ? -6.253 -9.318 8.167 1.00 87.44 119 PHE A O 1
ATOM 1008 N N . SER A 1 120 ? -5.073 -9.827 10.006 1.00 84.62 120 SER A N 1
ATOM 1009 C CA . SER A 1 120 ? -3.904 -10.379 9.295 1.00 84.62 120 SER A CA 1
ATOM 1010 C C . SER A 1 120 ? -4.183 -11.661 8.488 1.00 84.62 120 SER A C 1
ATOM 1012 O O . SER A 1 120 ? -3.390 -12.073 7.633 1.00 84.62 120 SER A O 1
ATOM 1014 N N . ASP A 1 121 ? -5.314 -12.308 8.765 1.00 85.50 121 ASP A N 1
ATOM 1015 C CA . ASP A 1 121 ? -5.892 -13.395 7.981 1.00 85.50 121 ASP A CA 1
ATOM 1016 C C . ASP A 1 121 ? -6.446 -12.897 6.639 1.00 85.50 121 ASP A C 1
ATOM 1018 O O . ASP A 1 121 ? -6.431 -13.648 5.667 1.00 85.50 121 ASP A O 1
ATOM 1022 N N . ARG A 1 122 ? -6.853 -11.625 6.563 1.00 88.31 122 ARG A N 1
ATOM 1023 C CA . ARG A 1 122 ? -7.441 -10.988 5.376 1.00 88.31 122 ARG A CA 1
ATOM 1024 C C . ARG A 1 122 ? -6.491 -10.064 4.640 1.00 88.31 122 ARG A C 1
ATOM 1026 O O . ARG A 1 122 ? -6.584 -9.969 3.420 1.00 88.31 122 ARG A O 1
ATOM 1033 N N . PHE A 1 123 ? -5.578 -9.413 5.352 1.00 91.62 123 PHE A N 1
ATOM 1034 C CA . PHE A 1 123 ? -4.633 -8.464 4.778 1.00 91.62 123 PHE A CA 1
ATOM 1035 C C . PHE A 1 123 ? -3.210 -8.740 5.254 1.00 91.62 123 PHE A C 1
ATOM 1037 O O . PHE A 1 123 ? -2.961 -9.086 6.406 1.00 91.62 123 PHE A O 1
ATOM 1044 N N . LYS A 1 124 ? -2.248 -8.563 4.355 1.00 91.06 124 LYS A N 1
ATOM 1045 C CA . LYS A 1 124 ? -0.822 -8.518 4.679 1.00 91.06 124 LYS A CA 1
ATOM 1046 C C . LYS A 1 124 ? -0.299 -7.118 4.393 1.00 91.06 124 LYS A C 1
ATOM 1048 O O . LYS A 1 124 ? -0.753 -6.484 3.446 1.00 91.06 124 LYS A O 1
ATOM 1053 N N . SER A 1 125 ? 0.665 -6.660 5.189 1.00 90.50 125 SER A N 1
ATOM 1054 C CA . SER A 1 125 ? 1.337 -5.372 4.997 1.00 90.50 125 SER A CA 1
ATOM 1055 C C . SER A 1 125 ? 2.840 -5.560 4.815 1.00 90.50 125 SER A C 1
ATOM 1057 O O . SER A 1 125 ? 3.438 -6.326 5.570 1.00 90.50 125 SER A O 1
ATOM 1059 N N . ILE A 1 126 ? 3.452 -4.827 3.885 1.00 86.38 126 ILE A N 1
ATOM 1060 C CA . ILE A 1 126 ? 4.888 -4.943 3.545 1.00 86.38 126 ILE A CA 1
ATOM 1061 C C . ILE A 1 126 ? 5.736 -3.729 3.952 1.00 86.38 126 ILE A C 1
ATOM 1063 O O . ILE A 1 126 ? 6.950 -3.745 3.772 1.00 86.38 126 ILE A O 1
ATOM 1067 N N . MET A 1 127 ? 5.117 -2.688 4.518 1.00 77.50 127 MET A N 1
ATOM 1068 C CA . MET A 1 127 ? 5.769 -1.444 4.950 1.00 77.50 127 MET A CA 1
ATOM 1069 C C . MET A 1 127 ? 5.183 -0.938 6.267 1.00 77.50 127 MET A C 1
ATOM 1071 O O . MET A 1 127 ? 4.091 -1.345 6.664 1.00 77.50 127 MET A O 1
ATOM 1075 N N . SER A 1 128 ? 5.912 -0.046 6.939 1.00 70.00 128 SER A N 1
ATOM 1076 C CA . SER A 1 128 ? 5.517 0.523 8.229 1.00 70.00 128 SER A CA 1
ATOM 1077 C C . SER A 1 128 ? 4.844 1.897 8.147 1.00 70.00 128 SER A C 1
ATOM 1079 O O . SER A 1 128 ? 4.065 2.190 9.049 1.00 70.00 128 SER A O 1
ATOM 1081 N N . SER A 1 129 ? 5.132 2.731 7.136 1.00 76.62 129 SER A N 1
ATOM 1082 C CA . SER A 1 129 ? 4.545 4.078 7.007 1.00 76.62 129 SER A CA 1
ATOM 1083 C C . SER A 1 129 ? 4.792 4.714 5.619 1.00 76.62 129 SER A C 1
ATOM 1085 O O . SER A 1 129 ? 5.955 4.961 5.288 1.00 76.62 129 SER A O 1
ATOM 1087 N N . PRO A 1 130 ? 3.743 5.050 4.843 1.00 84.81 130 PRO A N 1
ATOM 1088 C CA . PRO A 1 130 ? 2.403 4.470 4.957 1.00 84.81 130 PRO A CA 1
ATOM 1089 C C . PRO A 1 130 ? 2.461 2.945 4.811 1.00 84.81 130 PRO A C 1
ATOM 1091 O O . PRO A 1 130 ? 3.394 2.381 4.222 1.00 84.81 130 PRO A O 1
ATOM 1094 N N . ARG A 1 131 ? 1.489 2.249 5.397 1.00 91.19 131 ARG A N 1
ATOM 1095 C CA . ARG A 1 131 ? 1.400 0.795 5.256 1.00 91.19 131 ARG A CA 1
ATOM 1096 C C . ARG A 1 131 ? 0.798 0.453 3.904 1.00 91.19 131 ARG A C 1
ATOM 1098 O O . ARG A 1 131 ? -0.353 0.769 3.626 1.00 91.19 131 ARG A O 1
ATOM 1105 N N . ILE A 1 132 ? 1.568 -0.266 3.096 1.00 94.88 132 ILE A N 1
ATOM 1106 C CA . ILE A 1 132 ? 1.074 -0.875 1.862 1.00 94.88 132 ILE A CA 1
ATOM 1107 C C . ILE A 1 132 ? 0.490 -2.238 2.211 1.00 94.88 132 ILE A C 1
ATOM 1109 O O . ILE A 1 132 ? 1.206 -3.111 2.714 1.00 94.88 132 ILE A O 1
ATOM 1113 N N . PHE A 1 133 ? -0.798 -2.400 1.937 1.00 94.56 133 PHE A N 1
ATOM 1114 C CA . PHE A 1 133 ? -1.573 -3.610 2.139 1.00 94.56 133 PHE A CA 1
ATOM 1115 C C . PHE A 1 133 ? -1.816 -4.348 0.828 1.00 94.56 133 PHE A C 1
ATOM 1117 O O . PHE A 1 133 ? -1.857 -3.765 -0.253 1.00 94.56 133 PHE A O 1
ATOM 1124 N N . LYS A 1 134 ? -2.032 -5.653 0.950 1.00 94.00 134 LYS A N 1
ATOM 1125 C CA . LYS A 1 134 ? -2.635 -6.493 -0.081 1.00 94.00 134 LYS A CA 1
ATOM 1126 C C . LYS A 1 134 ? -3.506 -7.549 0.579 1.00 94.00 134 LYS A C 1
ATOM 1128 O O . LYS A 1 134 ? -3.228 -7.983 1.704 1.00 94.00 134 LYS A O 1
ATOM 1133 N N . LYS A 1 135 ? -4.562 -7.961 -0.118 1.00 92.62 135 LYS A N 1
ATOM 1134 C CA . LYS A 1 135 ? -5.412 -9.071 0.308 1.00 92.62 135 LYS A CA 1
ATOM 1135 C C . LYS A 1 135 ? -4.567 -10.334 0.490 1.00 92.62 135 LYS A C 1
ATOM 1137 O O . LYS A 1 135 ? -3.749 -10.688 -0.355 1.00 92.62 135 LYS A O 1
ATOM 1142 N N . ASN A 1 136 ? -4.739 -11.002 1.622 1.00 88.31 136 ASN A N 1
ATOM 1143 C CA . ASN A 1 136 ? -4.019 -12.218 1.964 1.00 88.31 136 ASN A CA 1
ATOM 1144 C C . ASN A 1 136 ? -4.694 -13.421 1.297 1.00 88.31 136 ASN A C 1
ATOM 1146 O O . ASN A 1 136 ? -5.446 -14.165 1.926 1.00 88.31 136 ASN A O 1
ATOM 1150 N N . THR A 1 137 ? -4.434 -13.608 0.008 1.00 78.56 137 THR A N 1
ATOM 1151 C CA . THR A 1 137 ? -4.843 -14.810 -0.714 1.00 78.56 137 THR A CA 1
ATOM 1152 C C . THR A 1 137 ? -3.751 -15.876 -0.562 1.00 78.56 137 THR A C 1
ATOM 1154 O O . THR A 1 137 ? -2.571 -15.652 -0.823 1.00 78.56 137 THR A O 1
ATOM 1157 N N . ASN A 1 138 ? -4.124 -17.058 -0.068 1.00 73.12 138 ASN A N 1
ATOM 1158 C CA . ASN A 1 138 ? -3.256 -18.244 0.009 1.00 73.12 138 ASN A CA 1
ATOM 1159 C C . ASN A 1 138 ? -1.998 -18.145 0.894 1.00 73.12 138 ASN A C 1
ATOM 1161 O O . ASN A 1 138 ? -1.055 -18.907 0.692 1.00 73.12 138 ASN A O 1
ATOM 1165 N N . ARG A 1 139 ? -1.968 -17.259 1.903 1.00 69.00 139 ARG A N 1
ATOM 1166 C CA . ARG A 1 139 ? -0.818 -17.104 2.824 1.00 69.00 139 ARG A CA 1
ATOM 1167 C C . ARG A 1 139 ? 0.506 -16.819 2.101 1.00 69.00 139 ARG A C 1
ATOM 1169 O O . ARG A 1 139 ? 1.569 -17.168 2.617 1.00 69.00 139 ARG A O 1
ATOM 1176 N N . GLN A 1 140 ? 0.451 -16.196 0.925 1.00 70.81 140 GLN A N 1
ATOM 1177 C CA . GLN A 1 140 ? 1.656 -15.815 0.201 1.00 70.81 140 GLN A CA 1
ATOM 1178 C C . GLN A 1 140 ? 2.474 -14.825 1.033 1.00 70.81 140 GLN A C 1
ATOM 1180 O O . GLN A 1 140 ? 1.934 -13.904 1.655 1.00 70.81 140 GLN A O 1
ATOM 1185 N N . ASN A 1 141 ? 3.789 -15.037 1.062 1.00 78.31 141 ASN A N 1
ATOM 1186 C CA . ASN A 1 141 ? 4.696 -14.089 1.681 1.00 78.31 141 ASN A CA 1
ATOM 1187 C C . ASN A 1 141 ? 4.901 -12.93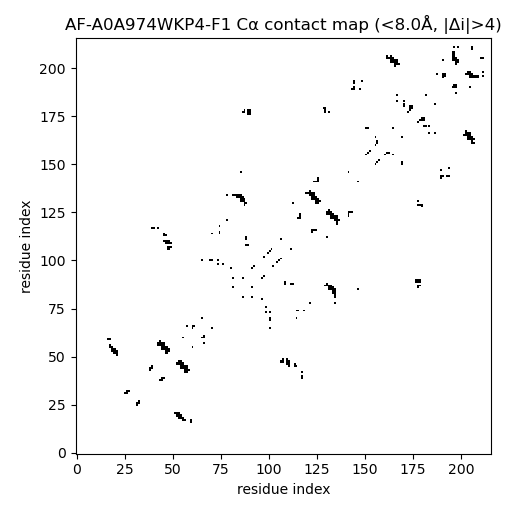2 0.704 1.00 78.31 141 ASN A C 1
ATOM 1189 O O . ASN A 1 141 ? 5.701 -13.037 -0.220 1.00 78.31 141 ASN A O 1
ATOM 1193 N N . ILE A 1 142 ? 4.123 -11.868 0.877 1.00 87.50 142 ILE A N 1
ATOM 1194 C CA . ILE A 1 142 ? 4.264 -10.661 0.070 1.00 87.50 142 ILE A CA 1
ATOM 1195 C C . ILE A 1 142 ? 5.442 -9.834 0.584 1.00 87.50 142 ILE A C 1
ATOM 1197 O O . ILE A 1 142 ? 5.643 -9.695 1.791 1.00 87.50 142 ILE A O 1
ATOM 1201 N N . ASN A 1 143 ? 6.220 -9.270 -0.330 1.00 90.75 143 ASN A N 1
ATOM 1202 C CA . ASN A 1 143 ? 7.330 -8.381 -0.011 1.00 90.75 143 ASN A CA 1
ATOM 1203 C C . ASN A 1 143 ? 7.348 -7.165 -0.952 1.00 90.75 143 ASN A C 1
ATOM 1205 O O . ASN A 1 143 ? 6.457 -6.982 -1.782 1.00 90.75 143 ASN A O 1
ATOM 1209 N N . PHE A 1 144 ? 8.358 -6.308 -0.796 1.00 91.69 144 PHE A N 1
ATOM 1210 C CA . PHE A 1 144 ? 8.504 -5.118 -1.631 1.00 91.69 144 PHE A CA 1
ATOM 1211 C C . PHE A 1 144 ? 8.774 -5.449 -3.106 1.00 91.69 144 PHE A C 1
ATOM 1213 O O . PHE A 1 144 ? 8.251 -4.754 -3.971 1.00 91.69 144 PHE A O 1
ATOM 1220 N N . SER A 1 145 ? 9.492 -6.535 -3.401 1.00 93.25 145 SER A N 1
ATOM 1221 C CA . SER A 1 145 ? 9.712 -6.989 -4.777 1.00 93.25 145 SER A CA 1
ATOM 1222 C C . SER A 1 145 ? 8.400 -7.350 -5.473 1.00 93.25 145 SER A C 1
ATOM 1224 O O . SER A 1 145 ? 8.165 -6.884 -6.581 1.00 93.25 145 SER A O 1
ATOM 1226 N N . ASN A 1 146 ? 7.487 -8.057 -4.794 1.00 92.94 146 ASN A N 1
ATOM 1227 C CA . ASN A 1 146 ? 6.158 -8.357 -5.347 1.00 92.94 146 ASN A CA 1
ATOM 1228 C C . ASN A 1 146 ? 5.317 -7.099 -5.610 1.00 92.94 146 ASN A C 1
ATOM 1230 O O . ASN A 1 146 ? 4.446 -7.101 -6.476 1.00 92.94 146 ASN A O 1
ATOM 1234 N N . PHE A 1 147 ? 5.526 -6.041 -4.825 1.00 94.62 147 PHE A N 1
ATOM 1235 C CA . PHE A 1 147 ? 4.836 -4.769 -5.017 1.00 94.62 147 PHE A CA 1
ATOM 1236 C C . PHE A 1 147 ? 5.365 -4.012 -6.236 1.00 94.62 147 PHE A C 1
ATOM 1238 O O . PHE A 1 147 ? 4.567 -3.582 -7.063 1.00 94.62 147 PHE A O 1
ATOM 1245 N N . VAL A 1 148 ? 6.688 -3.904 -6.382 1.00 94.62 148 VAL A N 1
ATOM 1246 C CA . VAL A 1 148 ? 7.314 -3.269 -7.554 1.00 94.62 148 VAL A CA 1
ATOM 1247 C C . VAL A 1 148 ? 6.974 -4.032 -8.832 1.00 94.62 148 VAL A C 1
ATOM 1249 O O . VAL A 1 148 ? 6.540 -3.424 -9.803 1.00 94.62 148 VAL A O 1
ATOM 1252 N N . GLU A 1 149 ? 7.077 -5.361 -8.809 1.00 93.69 149 GLU A N 1
ATOM 1253 C CA . GLU A 1 149 ? 6.679 -6.225 -9.924 1.00 93.69 149 GLU A CA 1
ATOM 1254 C C . GLU A 1 149 ? 5.214 -5.992 -10.325 1.00 93.69 149 GLU A C 1
ATOM 1256 O O . GLU A 1 149 ? 4.902 -5.815 -11.502 1.00 93.69 149 GLU A O 1
ATOM 1261 N N . HIS A 1 150 ? 4.305 -5.906 -9.346 1.00 93.12 150 HIS A N 1
ATOM 1262 C CA . HIS A 1 150 ? 2.904 -5.594 -9.617 1.00 93.12 150 HIS A CA 1
ATOM 1263 C C . HIS A 1 150 ? 2.722 -4.230 -10.289 1.00 93.12 150 HIS A C 1
ATOM 1265 O O . HIS A 1 150 ? 1.901 -4.112 -11.195 1.00 93.12 150 HIS A O 1
ATOM 1271 N N . ILE A 1 151 ? 3.450 -3.199 -9.859 1.00 94.38 151 ILE A N 1
ATOM 1272 C CA . ILE A 1 151 ? 3.377 -1.865 -10.471 1.00 94.38 151 ILE A CA 1
ATOM 1273 C C . ILE A 1 151 ? 3.855 -1.916 -11.918 1.00 94.38 151 ILE A C 1
ATOM 1275 O O . ILE A 1 151 ? 3.139 -1.451 -12.800 1.00 94.38 151 ILE A O 1
ATOM 1279 N N . ILE A 1 152 ? 5.014 -2.533 -12.155 1.00 93.88 152 ILE A N 1
ATOM 1280 C CA . ILE A 1 152 ? 5.606 -2.671 -13.487 1.00 93.88 152 ILE A CA 1
ATOM 1281 C C . ILE A 1 152 ? 4.601 -3.306 -14.451 1.00 93.88 152 ILE A C 1
ATOM 1283 O O . ILE A 1 152 ? 4.239 -2.686 -15.447 1.00 93.88 152 ILE A O 1
ATOM 1287 N N . PHE A 1 153 ? 4.056 -4.477 -14.113 1.00 92.25 153 PHE A N 1
ATOM 1288 C CA . PHE A 1 153 ? 3.132 -5.181 -15.008 1.00 92.25 153 PHE A CA 1
ATOM 1289 C C . PHE A 1 153 ? 1.733 -4.562 -15.091 1.00 92.25 153 PHE A C 1
ATOM 1291 O O . PHE A 1 153 ? 1.048 -4.719 -16.099 1.00 92.25 153 PHE A O 1
ATOM 1298 N N . SER A 1 154 ? 1.256 -3.894 -14.036 1.00 90.69 154 SER A N 1
ATOM 1299 C CA . SER A 1 154 ? -0.103 -3.334 -14.046 1.00 90.69 154 SER A CA 1
ATOM 1300 C C . SER A 1 154 ? -0.192 -1.942 -14.667 1.00 90.69 154 SER A C 1
ATOM 1302 O O . SER A 1 154 ? -1.271 -1.588 -15.150 1.00 90.69 154 SER A O 1
ATOM 1304 N N . GLN A 1 155 ? 0.899 -1.168 -14.650 1.00 91.69 155 GLN A N 1
ATOM 1305 C CA . GLN A 1 155 ? 0.907 0.233 -15.081 1.00 91.69 155 GLN A CA 1
ATOM 1306 C C . GLN A 1 155 ? 1.796 0.498 -16.291 1.00 91.69 155 GLN A C 1
ATOM 1308 O O . GLN A 1 155 ? 1.363 1.210 -17.191 1.00 91.69 155 GLN A O 1
ATOM 1313 N N . PHE A 1 156 ? 3.005 -0.065 -16.324 1.00 91.56 156 PHE A N 1
ATOM 1314 C CA . PHE A 1 156 ? 4.023 0.313 -17.304 1.00 91.56 156 PHE A CA 1
ATOM 1315 C C . PHE A 1 156 ? 4.077 -0.662 -18.484 1.00 91.56 156 PHE A C 1
ATOM 1317 O O . PHE A 1 156 ? 3.823 -0.272 -19.618 1.00 91.56 156 PHE A O 1
ATOM 1324 N N . TRP A 1 157 ? 4.275 -1.952 -18.217 1.00 90.31 157 TRP A N 1
ATOM 1325 C CA . TRP A 1 157 ? 4.241 -3.021 -19.226 1.00 90.31 157 TRP A CA 1
ATOM 1326 C C . TRP A 1 157 ? 2.851 -3.621 -19.377 1.00 90.31 157 TRP A C 1
ATOM 1328 O O . TRP A 1 157 ? 2.631 -4.833 -19.388 1.00 90.31 157 TRP A O 1
ATOM 1338 N N . LYS A 1 158 ? 1.861 -2.737 -19.447 1.00 81.44 158 LYS A N 1
ATOM 1339 C CA . LYS A 1 158 ? 0.485 -3.133 -19.700 1.00 81.44 158 LYS A CA 1
ATOM 1340 C C . LYS A 1 158 ? 0.327 -3.407 -21.198 1.00 81.44 158 LYS A C 1
ATOM 1342 O O . LYS A 1 158 ? 0.7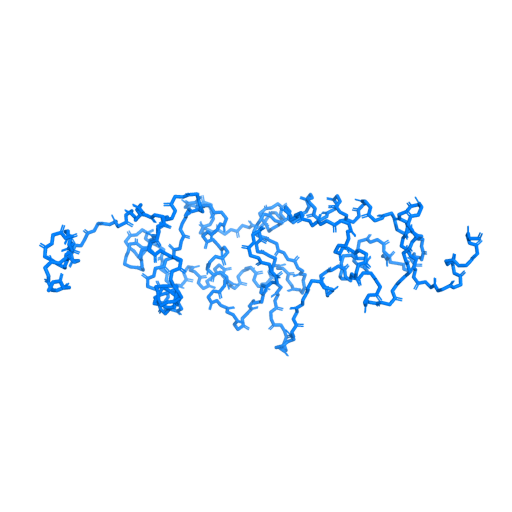46 -2.592 -22.010 1.00 81.44 158 LYS A O 1
ATOM 1347 N N . TYR A 1 159 ? -0.358 -4.495 -21.552 1.00 74.69 159 TYR A N 1
ATOM 1348 C CA . TYR A 1 159 ? -0.680 -4.849 -22.946 1.00 74.69 159 TYR A CA 1
ATOM 1349 C C . TYR A 1 159 ? 0.534 -5.182 -23.838 1.00 74.69 159 TYR A C 1
ATOM 1351 O O . TYR A 1 159 ? 0.578 -4.730 -24.978 1.00 74.69 159 TYR A O 1
ATOM 1359 N N . ASP A 1 160 ? 1.484 -5.978 -23.336 1.00 66.56 160 ASP A N 1
ATOM 1360 C CA . ASP A 1 160 ? 2.661 -6.452 -24.092 1.00 66.56 160 ASP A CA 1
ATOM 1361 C C . ASP A 1 160 ? 3.545 -5.314 -24.650 1.00 66.56 160 ASP A C 1
ATOM 1363 O O . ASP A 1 160 ? 4.176 -5.450 -25.697 1.00 66.56 160 ASP A O 1
ATOM 1367 N N . SER A 1 161 ? 3.564 -4.160 -23.971 1.00 71.62 161 SER A N 1
ATOM 1368 C CA . SER A 1 161 ? 4.592 -3.145 -24.201 1.00 71.62 161 SER A CA 1
ATOM 1369 C C . SER A 1 161 ? 5.860 -3.585 -23.484 1.00 71.62 161 SER A C 1
ATOM 1371 O O . SER A 1 161 ? 5.847 -3.657 -22.258 1.00 71.62 161 SER A O 1
ATOM 1373 N N . ASP A 1 162 ? 6.929 -3.831 -24.237 1.00 73.06 162 ASP A N 1
ATOM 1374 C CA . ASP A 1 162 ? 8.277 -4.079 -23.706 1.00 73.06 162 ASP A CA 1
ATOM 1375 C C . ASP A 1 162 ? 9.135 -2.796 -23.750 1.00 73.06 162 ASP A C 1
ATOM 1377 O O . ASP A 1 162 ? 10.365 -2.827 -23.714 1.00 73.06 162 ASP A O 1
ATOM 1381 N N . GLU A 1 163 ? 8.491 -1.624 -23.844 1.00 86.75 163 GLU A N 1
ATOM 1382 C CA . GLU A 1 163 ? 9.210 -0.353 -23.867 1.00 86.75 163 GLU A CA 1
ATOM 1383 C C . GLU A 1 163 ? 9.999 -0.145 -22.563 1.00 86.75 163 GLU A C 1
ATOM 1385 O O . GLU A 1 163 ? 9.478 -0.410 -21.472 1.00 86.75 163 GLU A O 1
ATOM 1390 N N . PRO A 1 164 ? 11.244 0.357 -22.636 1.00 91.56 164 PRO A N 1
ATOM 1391 C CA . PRO A 1 164 ? 12.037 0.622 -21.446 1.00 91.56 164 PRO A CA 1
ATOM 1392 C C . PRO A 1 164 ? 11.322 1.585 -20.497 1.00 91.56 164 PRO A C 1
ATOM 1394 O O . PRO A 1 164 ? 10.829 2.636 -20.909 1.00 91.56 164 PRO A O 1
ATOM 1397 N N . ILE A 1 165 ? 11.303 1.249 -19.209 1.00 94.12 165 ILE A N 1
ATOM 1398 C CA . ILE A 1 165 ? 10.648 2.067 -18.185 1.00 94.12 165 ILE A CA 1
ATOM 1399 C C . ILE A 1 165 ? 11.685 2.978 -17.547 1.00 94.12 165 ILE A C 1
ATOM 1401 O O . ILE A 1 165 ? 12.700 2.498 -17.045 1.00 94.12 165 ILE A O 1
ATOM 1405 N N . ASN A 1 166 ? 11.419 4.278 -17.477 1.00 94.31 166 ASN A N 1
ATOM 1406 C CA . ASN A 1 166 ? 12.234 5.162 -16.658 1.00 94.31 166 ASN A CA 1
ATOM 1407 C C . ASN A 1 166 ? 11.949 4.894 -15.170 1.00 94.31 166 ASN A C 1
ATOM 1409 O O . ASN A 1 166 ? 10.816 4.996 -14.700 1.00 94.31 166 ASN A O 1
ATOM 1413 N N . ALA A 1 167 ? 12.984 4.556 -14.403 1.00 94.38 167 ALA A N 1
ATOM 1414 C CA . ALA A 1 167 ? 12.872 4.249 -12.982 1.00 94.38 167 ALA A CA 1
ATOM 1415 C C . ALA A 1 167 ? 12.274 5.403 -12.159 1.00 94.38 167 ALA A C 1
ATOM 1417 O O . ALA A 1 167 ? 11.588 5.148 -11.165 1.00 94.38 167 ALA A O 1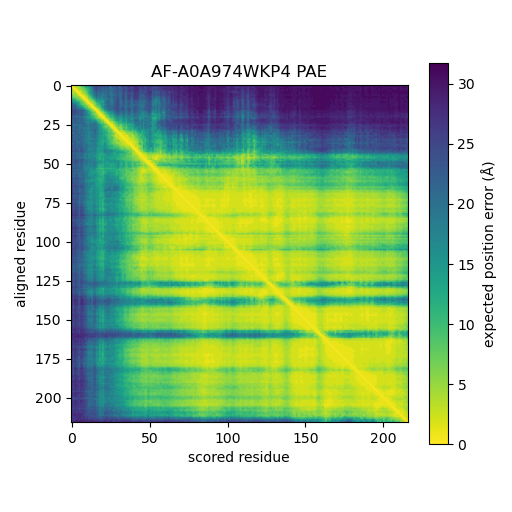
ATOM 1418 N N . TYR A 1 168 ? 12.487 6.654 -12.580 1.00 94.44 168 TYR A N 1
ATOM 1419 C CA . TYR A 1 168 ? 11.891 7.821 -11.931 1.00 94.44 168 TYR A CA 1
ATOM 1420 C C . TYR A 1 168 ? 10.367 7.850 -12.065 1.00 94.44 168 TYR A C 1
ATOM 1422 O O . TYR A 1 168 ? 9.699 8.258 -11.119 1.00 94.44 168 TYR A O 1
ATOM 1430 N N . ASP A 1 169 ? 9.812 7.334 -13.163 1.00 95.06 169 ASP A N 1
ATOM 1431 C CA . ASP A 1 169 ? 8.361 7.265 -13.354 1.00 95.06 169 ASP A CA 1
ATOM 1432 C C . ASP A 1 169 ? 7.736 6.266 -12.366 1.00 95.06 169 ASP A C 1
ATOM 1434 O O . ASP A 1 169 ? 6.654 6.499 -11.830 1.00 95.06 169 ASP A O 1
ATOM 1438 N N . ILE A 1 170 ? 8.437 5.165 -12.053 1.00 95.25 170 ILE A N 1
ATOM 1439 C CA . ILE A 1 170 ? 8.009 4.224 -11.004 1.00 95.25 170 ILE A CA 1
ATOM 1440 C C . ILE A 1 170 ? 8.047 4.907 -9.633 1.00 95.25 170 ILE A C 1
ATOM 1442 O O . ILE A 1 170 ? 7.114 4.761 -8.840 1.00 95.25 170 ILE A O 1
ATOM 1446 N N . GLU A 1 171 ? 9.122 5.636 -9.324 1.00 94.75 171 GLU A N 1
ATOM 1447 C CA . GLU A 1 171 ? 9.248 6.375 -8.063 1.00 94.75 171 GLU A CA 1
ATOM 1448 C C . GLU A 1 171 ? 8.133 7.412 -7.894 1.00 94.75 171 GLU A C 1
ATOM 1450 O O . GLU A 1 171 ? 7.507 7.473 -6.830 1.00 94.75 171 GLU A O 1
ATOM 1455 N N . GLU A 1 172 ? 7.865 8.189 -8.943 1.00 95.62 172 GLU A N 1
ATOM 1456 C CA . GLU A 1 172 ? 6.808 9.194 -8.986 1.00 95.62 172 GLU A CA 1
ATOM 1457 C C . GLU A 1 172 ? 5.436 8.542 -8.834 1.00 95.62 172 GLU A C 1
ATOM 1459 O O . GLU A 1 172 ? 4.705 8.882 -7.904 1.00 95.62 172 GLU A O 1
ATOM 1464 N N . TYR A 1 173 ? 5.128 7.513 -9.629 1.00 95.56 173 TYR A N 1
ATOM 1465 C CA . TYR A 1 173 ? 3.857 6.797 -9.542 1.00 95.56 173 TYR A CA 1
ATOM 1466 C C . TYR A 1 173 ? 3.592 6.251 -8.133 1.00 95.56 173 TYR A C 1
ATOM 1468 O O . TYR A 1 173 ? 2.474 6.350 -7.614 1.00 95.56 173 TYR A O 1
ATOM 1476 N N . VAL A 1 174 ? 4.609 5.680 -7.477 1.00 94.94 174 VAL A N 1
ATOM 1477 C CA . VAL A 1 174 ? 4.442 5.141 -6.122 1.00 94.94 174 VAL A CA 1
ATOM 1478 C C . VAL A 1 174 ? 4.253 6.242 -5.087 1.00 94.94 174 VAL A C 1
ATOM 1480 O O . VAL A 1 174 ? 3.434 6.092 -4.173 1.00 94.94 174 VAL A O 1
ATOM 1483 N N . LEU A 1 175 ? 4.976 7.350 -5.228 1.00 94.88 175 LEU A N 1
ATOM 1484 C CA . LEU A 1 175 ? 4.806 8.504 -4.359 1.00 94.88 175 LEU A CA 1
ATOM 1485 C C . LEU A 1 175 ? 3.416 9.121 -4.526 1.00 94.88 175 LEU A C 1
ATOM 1487 O O . LEU A 1 175 ? 2.774 9.455 -3.534 1.00 94.88 175 LEU A O 1
ATOM 1491 N N . GLU A 1 176 ? 2.929 9.255 -5.752 1.00 95.00 176 GLU A N 1
ATOM 1492 C CA . GLU A 1 176 ? 1.640 9.875 -6.034 1.00 95.00 176 GLU A CA 1
ATOM 1493 C C . GLU A 1 176 ? 0.472 8.978 -5.636 1.00 95.00 176 GLU A C 1
ATOM 1495 O O . GLU A 1 176 ? -0.441 9.442 -4.953 1.00 95.00 176 GLU A O 1
ATOM 1500 N N . THR A 1 177 ? 0.524 7.693 -5.979 1.00 94.44 177 THR A N 1
ATOM 1501 C CA . THR A 1 177 ? -0.591 6.760 -5.762 1.00 94.44 177 THR A CA 1
ATOM 1502 C C . THR A 1 177 ? -0.622 6.235 -4.333 1.00 94.44 177 THR A C 1
ATOM 1504 O O . THR A 1 177 ? -1.666 6.206 -3.691 1.00 94.44 177 THR A O 1
ATOM 1507 N N . TYR A 1 178 ? 0.530 5.816 -3.806 1.00 94.31 178 TYR A N 1
ATOM 1508 C CA . TYR A 1 178 ? 0.609 5.129 -2.515 1.00 94.31 178 TYR A CA 1
ATOM 1509 C C . TYR A 1 178 ? 1.146 6.020 -1.395 1.00 94.31 178 TYR A C 1
ATOM 1511 O O . TYR A 1 178 ? 1.212 5.573 -0.251 1.00 94.31 178 TYR A O 1
ATOM 1519 N N . LYS A 1 179 ? 1.556 7.261 -1.695 1.00 93.62 179 LYS A N 1
ATOM 1520 C CA . LYS A 1 179 ? 2.220 8.178 -0.746 1.00 93.62 179 LYS A CA 1
ATOM 1521 C C . LYS A 1 179 ? 3.460 7.565 -0.092 1.00 93.62 179 LYS A C 1
ATOM 1523 O O . LYS A 1 179 ? 3.877 7.971 0.994 1.00 93.62 179 LYS A O 1
ATOM 1528 N N . TYR A 1 180 ? 4.064 6.577 -0.753 1.00 92.25 180 TYR A N 1
ATOM 1529 C CA . TYR A 1 180 ? 5.231 5.866 -0.257 1.00 92.25 180 TYR A CA 1
ATOM 1530 C C . TYR A 1 180 ? 6.479 6.332 -0.999 1.00 92.25 180 TYR A C 1
ATOM 1532 O O . TYR A 1 180 ? 6.520 6.347 -2.223 1.00 92.25 180 TYR A O 1
ATOM 1540 N N . LYS A 1 181 ? 7.522 6.685 -0.246 1.00 91.44 181 LYS A N 1
ATOM 1541 C CA . LYS A 1 181 ? 8.822 7.062 -0.801 1.00 91.44 181 LYS A CA 1
ATOM 1542 C C . LYS A 1 181 ? 9.843 5.967 -0.523 1.00 91.44 181 LYS A C 1
ATOM 1544 O O . LYS A 1 181 ? 10.051 5.582 0.628 1.00 91.44 181 LYS A O 1
ATOM 1549 N N . PHE A 1 182 ? 10.530 5.520 -1.565 1.00 88.19 182 PHE A N 1
ATOM 1550 C CA . PHE A 1 182 ? 11.740 4.706 -1.465 1.00 88.19 182 PHE A CA 1
ATOM 1551 C C . PHE A 1 182 ? 12.901 5.408 -2.171 1.00 88.19 182 PHE A C 1
ATOM 1553 O O . PHE A 1 182 ? 12.723 6.472 -2.755 1.00 88.19 182 PHE A O 1
ATOM 1560 N N . ASN A 1 183 ? 14.110 4.864 -2.029 1.00 85.31 183 ASN A N 1
ATOM 1561 C CA . ASN A 1 183 ? 15.284 5.380 -2.724 1.00 85.31 183 ASN A CA 1
ATOM 1562 C C . ASN A 1 183 ? 15.599 4.526 -3.960 1.00 85.31 183 ASN A C 1
ATOM 1564 O O . ASN A 1 183 ? 15.300 3.329 -3.992 1.00 85.31 183 ASN A O 1
ATOM 1568 N N . SER A 1 184 ? 16.261 5.137 -4.937 1.00 87.62 184 SER A N 1
ATOM 1569 C CA . SER A 1 184 ? 16.591 4.504 -6.216 1.00 87.62 184 SER A CA 1
ATOM 1570 C C . SER A 1 184 ? 17.511 3.294 -6.058 1.00 87.62 184 SER A C 1
ATOM 1572 O O . SER A 1 184 ? 17.405 2.328 -6.805 1.00 87.62 184 SER A O 1
ATOM 1574 N N . ALA A 1 185 ? 18.361 3.277 -5.024 1.00 90.62 185 ALA A N 1
ATOM 1575 C CA . ALA A 1 185 ? 19.198 2.118 -4.709 1.00 90.62 185 ALA A CA 1
ATOM 1576 C C . ALA A 1 185 ? 18.360 0.873 -4.367 1.00 90.62 185 ALA A C 1
ATOM 1578 O O . ALA A 1 185 ? 18.637 -0.216 -4.865 1.00 90.62 185 ALA A O 1
ATOM 1579 N N . LYS A 1 186 ? 17.307 1.041 -3.559 1.00 90.81 186 LYS A N 1
ATOM 1580 C CA . LYS A 1 186 ? 16.368 -0.027 -3.202 1.00 90.81 186 LYS A CA 1
ATOM 1581 C C . LYS A 1 186 ? 15.547 -0.468 -4.409 1.00 90.81 186 LYS A C 1
ATOM 1583 O O . LYS A 1 186 ? 15.283 -1.657 -4.543 1.00 90.81 186 LYS A O 1
ATOM 1588 N N . LEU A 1 187 ? 15.158 0.464 -5.283 1.00 93.44 187 LEU A N 1
ATOM 1589 C CA . LEU A 1 187 ? 14.494 0.112 -6.538 1.00 93.44 187 LEU A CA 1
ATOM 1590 C C . LEU A 1 187 ? 15.410 -0.748 -7.401 1.00 93.44 187 LEU A C 1
ATOM 1592 O O . LEU A 1 187 ? 15.029 -1.855 -7.753 1.00 93.44 187 LEU A O 1
ATOM 1596 N N . LYS A 1 188 ? 16.641 -0.297 -7.651 1.00 93.56 188 LYS A N 1
ATOM 1597 C CA . LYS A 1 188 ? 17.637 -1.033 -8.435 1.00 93.56 188 LYS A CA 1
ATOM 1598 C C . LYS A 1 188 ? 17.892 -2.440 -7.891 1.00 93.56 188 LYS A C 1
ATOM 1600 O O . LYS A 1 188 ? 17.946 -3.395 -8.660 1.00 93.56 188 LYS A O 1
ATOM 1605 N N . GLU A 1 189 ? 18.046 -2.587 -6.575 1.00 93.25 189 GLU A N 1
ATOM 1606 C CA . GLU A 1 189 ? 18.184 -3.903 -5.935 1.00 93.25 189 GLU A CA 1
ATOM 1607 C C . GLU A 1 189 ? 16.986 -4.806 -6.258 1.00 93.25 189 GLU A C 1
ATOM 1609 O O . GLU A 1 189 ? 17.160 -5.958 -6.659 1.00 93.25 189 GLU A O 1
ATOM 1614 N N . VAL A 1 190 ? 15.773 -4.260 -6.146 1.00 94.56 190 VAL A N 1
ATOM 1615 C CA . VAL A 1 190 ? 14.544 -4.986 -6.459 1.00 94.56 190 VAL A CA 1
ATOM 1616 C C . VAL A 1 190 ? 14.463 -5.370 -7.930 1.00 94.56 190 VAL A C 1
ATOM 1618 O O . VAL A 1 190 ? 14.227 -6.546 -8.189 1.00 94.56 190 VAL A O 1
ATOM 1621 N N . ILE A 1 191 ? 14.694 -4.436 -8.859 1.00 95.00 191 ILE A N 1
ATOM 1622 C CA . ILE A 1 191 ? 14.692 -4.677 -10.313 1.00 95.00 191 ILE A CA 1
ATOM 1623 C C . ILE A 1 191 ? 15.605 -5.856 -10.665 1.00 95.00 191 ILE A C 1
ATOM 1625 O O . ILE A 1 191 ? 15.170 -6.805 -11.314 1.00 95.00 191 ILE A O 1
ATOM 1629 N N . ASN A 1 192 ? 16.830 -5.861 -10.136 1.00 91.56 192 ASN A N 1
ATOM 1630 C CA . ASN A 1 192 ? 17.765 -6.963 -10.359 1.00 91.56 192 ASN A CA 1
ATOM 1631 C C . ASN A 1 192 ? 17.268 -8.282 -9.737 1.00 91.56 192 ASN A C 1
ATOM 1633 O O . ASN A 1 192 ? 17.428 -9.348 -10.327 1.00 91.56 192 ASN A O 1
ATOM 1637 N N . SER A 1 193 ? 16.656 -8.234 -8.546 1.00 92.44 193 SER A N 1
ATOM 1638 C CA . SER A 1 193 ? 16.144 -9.432 -7.859 1.00 92.44 193 SER A CA 1
ATOM 1639 C C . SER A 1 193 ? 14.938 -10.085 -8.537 1.00 92.44 193 SER A C 1
ATOM 1641 O O . SER A 1 193 ? 14.760 -11.295 -8.402 1.00 92.44 193 SER A O 1
ATOM 1643 N N . ILE A 1 194 ? 14.117 -9.301 -9.243 1.00 92.31 194 ILE A N 1
ATOM 1644 C CA . ILE A 1 194 ? 12.953 -9.800 -9.992 1.00 92.31 194 ILE A CA 1
ATOM 1645 C C . ILE A 1 194 ? 13.322 -10.226 -11.420 1.00 92.31 194 ILE A C 1
ATOM 1647 O O . ILE A 1 194 ? 12.484 -10.780 -12.120 1.00 92.31 194 ILE A O 1
ATOM 1651 N N . GLY A 1 195 ? 14.587 -10.046 -11.820 1.00 91.00 195 GLY A N 1
ATOM 1652 C CA . GLY A 1 195 ? 15.135 -10.557 -13.076 1.00 91.00 195 GLY A CA 1
ATOM 1653 C C . GLY A 1 195 ? 15.119 -9.572 -14.246 1.00 91.00 195 GLY A C 1
ATOM 1654 O O . GLY A 1 195 ? 15.402 -9.991 -15.364 1.00 91.00 195 GLY A O 1
ATOM 1655 N N . PHE A 1 196 ? 14.829 -8.292 -14.002 1.00 93.25 196 PHE A N 1
ATOM 1656 C CA . PHE A 1 196 ? 14.914 -7.231 -15.010 1.00 93.25 196 PHE A CA 1
ATOM 1657 C C . PHE A 1 196 ? 16.296 -6.570 -15.009 1.00 93.25 196 PHE A C 1
ATOM 1659 O O . PHE A 1 196 ? 17.092 -6.746 -14.080 1.00 93.25 196 PHE A O 1
ATOM 1666 N N . TYR A 1 197 ? 16.577 -5.784 -16.047 1.00 93.00 197 TYR A N 1
ATOM 1667 C CA . TYR A 1 197 ? 17.871 -5.129 -16.243 1.00 93.00 197 TYR A CA 1
ATOM 1668 C C . TYR A 1 197 ? 17.758 -3.627 -16.005 1.00 93.00 197 TYR A C 1
ATOM 1670 O O . TYR A 1 197 ? 16.807 -3.001 -16.457 1.00 93.00 197 TYR A O 1
ATOM 1678 N N . TYR A 1 198 ? 18.730 -3.050 -15.299 1.00 93.00 198 TYR A N 1
ATOM 1679 C CA . TYR A 1 198 ? 18.759 -1.630 -14.949 1.00 93.00 198 TYR A CA 1
ATOM 1680 C C . TYR A 1 198 ? 19.998 -0.956 -15.547 1.00 93.00 198 TYR A C 1
ATOM 1682 O O . TYR A 1 198 ? 21.120 -1.395 -15.283 1.00 93.00 198 TYR A O 1
ATOM 1690 N N . ASP A 1 199 ? 19.811 0.131 -16.297 1.00 92.56 199 ASP A N 1
ATOM 1691 C CA . ASP A 1 199 ? 20.902 0.997 -16.753 1.00 92.56 199 ASP A CA 1
ATOM 1692 C C . ASP A 1 199 ? 21.131 2.172 -15.792 1.00 92.56 199 ASP A C 1
ATOM 1694 O O . ASP A 1 199 ? 20.249 2.997 -15.570 1.00 92.56 199 ASP A O 1
ATOM 1698 N N . ASP A 1 200 ? 22.350 2.291 -15.264 1.00 90.06 200 ASP A N 1
ATOM 1699 C CA . ASP A 1 200 ? 22.732 3.368 -14.346 1.00 90.06 200 ASP A CA 1
ATOM 1700 C C . ASP A 1 200 ? 22.829 4.745 -15.008 1.00 90.06 200 ASP A C 1
ATOM 1702 O O . ASP A 1 200 ? 22.706 5.759 -14.320 1.00 90.06 200 ASP A O 1
ATOM 1706 N N . VAL A 1 201 ? 23.068 4.805 -16.322 1.00 89.38 201 VAL A N 1
ATOM 1707 C CA . VAL A 1 201 ? 23.233 6.084 -17.023 1.00 89.38 201 VAL A CA 1
ATOM 1708 C C . VAL A 1 201 ? 21.868 6.692 -17.329 1.00 89.38 201 VAL A C 1
ATOM 1710 O O . VAL A 1 201 ? 21.571 7.803 -16.887 1.00 89.38 201 VAL A O 1
ATOM 1713 N N . SER A 1 202 ? 21.015 5.959 -18.044 1.00 90.75 202 SER A N 1
ATOM 1714 C CA . SER A 1 202 ? 19.676 6.422 -18.426 1.00 90.75 202 SER A CA 1
ATOM 1715 C C . SER A 1 202 ? 18.617 6.239 -17.339 1.00 90.75 202 SER A C 1
ATOM 1717 O O . SER A 1 202 ? 17.559 6.848 -17.442 1.00 90.75 202 SER A O 1
ATOM 1719 N N . HIS A 1 203 ? 18.898 5.453 -16.292 1.00 92.88 203 HIS A N 1
ATOM 1720 C CA . HIS A 1 203 ? 17.916 5.037 -15.281 1.00 92.88 203 HIS A CA 1
ATOM 1721 C C . HIS A 1 203 ? 16.748 4.240 -15.883 1.00 92.88 203 HIS A C 1
ATOM 1723 O O . HIS A 1 203 ? 15.643 4.245 -15.345 1.00 92.88 203 HIS A O 1
ATOM 1729 N N . SER A 1 204 ? 16.994 3.549 -16.998 1.00 94.00 204 SER A N 1
ATOM 1730 C CA . SER A 1 204 ? 15.985 2.746 -17.691 1.00 94.00 204 SER A CA 1
ATOM 1731 C C . SER A 1 204 ? 15.979 1.301 -17.196 1.00 94.00 204 SER A C 1
ATOM 1733 O O . SER A 1 204 ? 17.026 0.732 -16.873 1.00 94.00 204 SER A O 1
ATOM 1735 N N . ILE A 1 205 ? 14.790 0.707 -17.168 1.00 94.25 205 ILE A N 1
ATOM 1736 C CA . ILE A 1 205 ? 14.527 -0.681 -16.803 1.00 94.25 205 ILE A CA 1
ATOM 1737 C C . ILE A 1 205 ? 14.058 -1.430 -18.046 1.00 94.25 205 ILE A C 1
ATOM 1739 O O . ILE A 1 205 ? 13.129 -0.988 -18.719 1.00 94.25 205 ILE A O 1
ATOM 1743 N N . TYR A 1 206 ? 14.674 -2.577 -18.311 1.00 92.88 206 TYR A N 1
ATOM 1744 C CA . TYR A 1 206 ? 14.421 -3.406 -19.485 1.00 92.88 206 TYR A CA 1
ATOM 1745 C C . TYR A 1 206 ? 13.903 -4.777 -19.075 1.00 92.88 206 TYR A C 1
ATOM 1747 O O . TYR A 1 206 ? 14.347 -5.341 -18.064 1.00 92.88 206 TYR A O 1
ATOM 1755 N N . TYR A 1 207 ? 12.982 -5.312 -19.874 1.00 89.50 207 TYR A N 1
ATOM 1756 C CA . TYR A 1 207 ? 12.388 -6.622 -19.642 1.00 89.50 207 TYR A CA 1
ATOM 1757 C C . TYR A 1 207 ? 13.402 -7.735 -19.912 1.00 89.50 207 TYR A C 1
ATOM 1759 O O . TYR A 1 207 ? 13.546 -8.660 -19.108 1.00 89.50 207 TYR A O 1
ATOM 1767 N N . SER A 1 208 ? 14.149 -7.615 -21.013 1.00 86.50 208 SER A N 1
ATOM 1768 C CA . SER A 1 208 ? 15.086 -8.635 -21.478 1.00 86.50 208 SER A CA 1
ATOM 1769 C C . SER A 1 208 ? 16.539 -8.157 -21.531 1.00 86.50 208 SER A C 1
ATOM 1771 O O . SER A 1 208 ? 16.857 -6.964 -21.524 1.00 86.50 208 SER A O 1
ATOM 1773 N N . LYS A 1 209 ? 17.456 -9.127 -21.591 1.00 85.31 209 LYS A N 1
ATOM 1774 C CA . LYS A 1 209 ? 18.889 -8.853 -21.729 1.00 85.31 209 LYS A CA 1
ATOM 1775 C C . LYS A 1 209 ? 19.219 -8.351 -23.129 1.00 85.31 209 LYS A C 1
ATOM 1777 O O . LYS A 1 209 ? 20.144 -7.562 -23.288 1.00 85.31 209 LYS A O 1
ATOM 1782 N N . GLU A 1 210 ? 18.513 -8.874 -24.124 1.00 84.25 210 GLU A N 1
ATOM 1783 C CA . GLU A 1 210 ? 18.663 -8.520 -25.528 1.00 84.25 210 GLU A CA 1
AT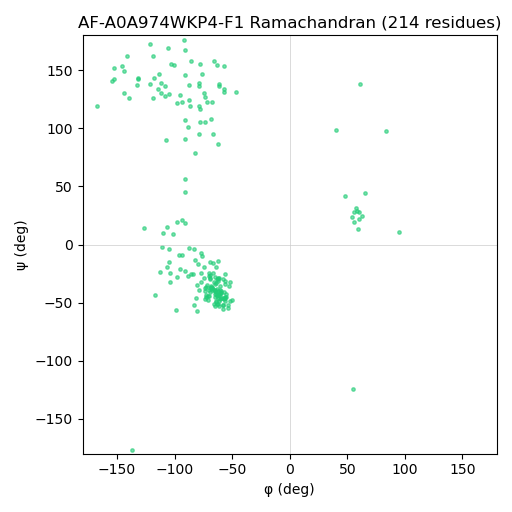OM 1784 C C . GLU A 1 210 ? 18.423 -7.018 -25.722 1.00 84.25 210 GLU A C 1
ATOM 1786 O O . GLU A 1 210 ? 19.316 -6.323 -26.197 1.00 84.25 210 GLU A O 1
ATOM 1791 N N . GLU A 1 211 ? 17.297 -6.501 -25.221 1.00 83.06 211 GLU A N 1
ATOM 1792 C CA . GLU A 1 211 ? 16.969 -5.066 -25.275 1.00 83.06 211 GLU A CA 1
ATOM 1793 C C . GLU A 1 211 ? 18.003 -4.199 -24.558 1.00 83.06 211 GLU A C 1
ATOM 1795 O O . GLU A 1 211 ? 18.374 -3.131 -25.040 1.00 83.06 211 GLU A O 1
ATOM 1800 N N . TYR A 1 212 ? 18.495 -4.669 -23.411 1.00 85.31 212 TYR A N 1
ATOM 1801 C CA . TYR A 1 212 ? 19.510 -3.960 -22.641 1.00 85.31 212 TYR A CA 1
ATOM 1802 C C . TYR A 1 212 ? 20.847 -3.852 -23.389 1.00 85.31 212 TYR A C 1
ATOM 1804 O O . TYR A 1 212 ? 21.506 -2.817 -23.325 1.00 85.31 212 TYR A O 1
ATOM 1812 N N . ILE A 1 213 ? 21.264 -4.912 -24.091 1.00 84.44 213 ILE A N 1
ATOM 1813 C CA . ILE A 1 213 ? 22.530 -4.930 -24.838 1.00 84.44 213 ILE A CA 1
ATOM 1814 C C . ILE A 1 213 ? 22.450 -4.075 -26.101 1.00 84.44 213 ILE A C 1
ATOM 1816 O O . ILE A 1 213 ? 23.437 -3.427 -26.427 1.00 84.44 213 ILE A O 1
ATOM 1820 N N . ASP A 1 214 ? 21.308 -4.038 -26.790 1.00 75.62 214 ASP A N 1
ATOM 1821 C CA . ASP A 1 214 ? 21.156 -3.274 -28.038 1.00 75.62 214 ASP A CA 1
ATOM 1822 C C . ASP A 1 214 ? 21.344 -1.751 -27.856 1.00 75.62 214 ASP A C 1
ATOM 1824 O O . ASP A 1 214 ? 21.513 -1.020 -28.835 1.00 75.62 214 ASP A O 1
ATOM 1828 N N . ILE A 1 215 ? 21.333 -1.267 -26.609 1.00 70.69 215 ILE A N 1
ATOM 1829 C CA . ILE A 1 215 ? 21.430 0.153 -26.244 1.00 70.69 215 ILE A CA 1
ATOM 1830 C C . ILE A 1 215 ? 22.815 0.537 -25.682 1.00 70.69 215 ILE A C 1
ATOM 1832 O O . ILE A 1 215 ? 23.138 1.728 -25.641 1.00 70.69 215 ILE A O 1
ATOM 1836 N N . ILE A 1 216 ? 23.651 -0.435 -25.289 1.00 58.44 216 ILE A N 1
ATOM 1837 C CA . ILE A 1 216 ? 25.006 -0.218 -24.731 1.00 58.44 216 ILE A CA 1
ATOM 1838 C C . ILE A 1 216 ? 26.073 -0.337 -25.818 1.00 58.44 216 ILE A C 1
ATOM 1840 O O . ILE A 1 216 ? 26.955 0.554 -25.863 1.00 58.44 216 ILE A O 1
#

Foldseek 3Di:
DVVVVVVPDPPDDDDDDFDQDDDDPPCPDPVNVVVVVVCLLVQQWFQQDDPRRGIDGQVVCVVVVNHPVLLVVVLVQVLVVQPFAKAFLQLCVVVVRDGPCCVVPPTDSSRNVSSNVSPCVQWDFADDVRTIIGGCDPVDPDYPLNNLVCCCDVPPCDPNDQDWDQVVVSQVCCCVNHVDHDDLVVVQVSLVVVPWDADPPRSTIGPDPVVVVVVD

Mean predicted aligned error: 10.76 Å

pLDDT: mean 76.96, std 20.81, range [24.3, 96.44]

Secondary structure (DSSP, 8-state):
--TTGGGSS------SS------SSGGGSHHHHHHHHHHHTTTSEEEEETTTTEEEEHHHHHHTT--HHHHHHHHHHHHHHSTT-EE-HHHHHTTT---HHHHTT---HHHHHHHHHH-TTTEEE--SSSPPEEE--TT----HHHHHHHHIIIIISTTS--PPEEHHHHHHHHHHHH-----HHHHHHHHHHHT-EE-TTT-EEESSHHHHHTT-